Protein AF-A0A349B869-F1 (afdb_monomer_lite)

Radius of gyration: 30.02 Å; chains: 1; bounding box: 67×38×97 Å

Sequence (284 aa):
LVFGRIDLAAAVEGQERFHVGRIGVFAEDQTQLVVDWRAPIAEGFYRATRADPMGLRRRRAFHCRGRRLLAIDDVVLDADAGVPAPDDDALVGEAALLASLEGPRTGRMSDVVATVQAEQDEVIRAPMAGLTIVQGAAGTGKTVVALHRAAYLLYTFRDVLDRQGVLVLGPNGRFLDYVRDVLPSLGEHDVRLATVHQLYPGVRAVPDDDVRVASLKADLRMVRVVRRALRMRQRRLRTVARVPVGRFILKLEPAVVNHVVDTARGLEGTHNQRRRIVEDDLVA

Secondary structure (DSSP, 8-state):
-EEEEEEEEEEETTEEEEEEESS-EE-TT--EEEEETTSGGGHHHHH--SS--TTEEEEEEEEEETTEEEEEEEEE--GGG-PPPPS-TT-TTHHHHHHHHTS---SSPPP-GGG--HHHHHHHHS-SSS-------TTS-HHHHHHHHHHHHHHHTHHHHHHH-EEEEESSHHHHHHHHTHHHHTT---EEEEEGGGSSTT--PPPPS-HHHHHHHHSTHHHHHHHHHHHHHSPPP-S-EEEEETTEEEEE-HHHHHHHHHHHHHSSS-HHHHHHHHHHHHH-

Foldseek 3Di:
DFFKKFAFPDDDVNDRIATEDLDWDADPVRHTHYDHCLDPVNLLLAAAFLVRSVRTQKMKGFQDDPPDTDDIDMDGSDPPPPDDDPPPSPCQLVVNVVVVVPDDDPLADDQSSSNQHNVLVCLLPPDPDDDDDDDDDPPPCSVVSVLSSVLSCCVVVVVPCVVVFAEDEDQDDSVCVRCVPHSVSSVHDRYHYDYPQCPDPPGRDDDDPDPVVVVVCPDPVVVVVVVVVLVVVLDQDDQWDFPDDPPDTQTDDRVQLVVLSVVLVPDDDDPVVSVVSSVVSSVD

pLDDT: mean 84.01, std 11.92, range [46.25, 96.62]

Structure (mmCIF, N/CA/C/O backbone):
data_AF-A0A349B869-F1
#
_entry.id   AF-A0A349B869-F1
#
loop_
_atom_site.group_PDB
_atom_site.id
_atom_site.type_symbol
_atom_site.label_atom_id
_atom_site.label_alt_id
_atom_site.label_comp_id
_atom_site.label_asym_id
_atom_site.label_entity_id
_atom_site.label_seq_id
_atom_site.pdbx_PDB_ins_code
_atom_site.Cartn_x
_atom_site.Cartn_y
_atom_site.Cartn_z
_atom_site.occupancy
_atom_site.B_iso_or_equiv
_atom_site.auth_seq_id
_atom_site.auth_comp_id
_atom_site.auth_asym_id
_atom_site.auth_atom_id
_atom_site.pdbx_PDB_model_num
ATOM 1 N N . LEU A 1 1 ? -17.728 -7.004 11.208 1.00 81.62 1 LEU A N 1
ATOM 2 C CA . LEU A 1 1 ? -18.164 -5.786 10.493 1.00 81.62 1 LEU A CA 1
ATOM 3 C C . LEU A 1 1 ? -17.871 -4.593 11.379 1.00 81.62 1 LEU A C 1
ATOM 5 O O . LEU A 1 1 ? -16.909 -3.898 11.099 1.00 81.62 1 LEU A O 1
ATOM 9 N N . VAL A 1 2 ? -18.611 -4.450 12.476 1.00 90.12 2 VAL A N 1
ATOM 10 C CA . VAL A 1 2 ? -18.338 -3.483 13.543 1.00 90.12 2 VAL A CA 1
ATOM 11 C C . VAL A 1 2 ? -17.399 -4.117 14.566 1.00 90.12 2 VAL A C 1
ATOM 13 O O . VAL A 1 2 ? -17.580 -5.289 14.907 1.00 90.12 2 VAL A O 1
ATOM 16 N N . PHE A 1 3 ? -16.399 -3.370 15.019 1.00 88.88 3 PHE A N 1
ATOM 17 C CA . PHE A 1 3 ? -15.464 -3.801 16.066 1.00 88.88 3 PHE A CA 1
ATOM 18 C C . PHE A 1 3 ? -15.315 -2.766 17.184 1.00 88.88 3 PHE A C 1
ATOM 20 O O . PHE A 1 3 ? -14.654 -3.041 18.179 1.00 88.88 3 PHE A O 1
ATOM 27 N N . GLY A 1 4 ? -15.957 -1.605 17.065 1.00 92.00 4 GLY A N 1
ATOM 28 C CA . GLY A 1 4 ? -15.968 -0.640 18.147 1.00 92.00 4 GLY A CA 1
ATOM 29 C C . GLY A 1 4 ? -17.053 0.414 18.025 1.00 92.00 4 GLY A C 1
ATOM 30 O O . GLY A 1 4 ? -17.849 0.424 17.083 1.00 92.00 4 GLY A O 1
ATOM 31 N N . ARG A 1 5 ? -17.079 1.306 19.009 1.00 94.94 5 ARG A N 1
ATOM 32 C CA . ARG A 1 5 ? -17.908 2.506 19.044 1.00 94.94 5 ARG A CA 1
ATOM 33 C C . ARG A 1 5 ? -17.120 3.645 19.680 1.00 94.94 5 ARG A C 1
ATOM 35 O O . ARG A 1 5 ? -16.373 3.424 20.631 1.00 94.94 5 ARG A O 1
ATOM 42 N N . ILE A 1 6 ? -17.320 4.849 19.173 1.00 94.19 6 ILE A N 1
ATOM 43 C CA . ILE A 1 6 ? -16.825 6.087 19.765 1.00 94.19 6 ILE A CA 1
ATOM 44 C C . ILE A 1 6 ? -18.020 6.942 20.179 1.00 94.19 6 ILE A C 1
ATOM 46 O O . ILE A 1 6 ? -19.005 7.045 19.443 1.00 94.19 6 ILE A O 1
ATOM 50 N N . ASP A 1 7 ? -17.934 7.519 21.370 1.00 93.94 7 ASP A N 1
ATOM 51 C CA . ASP A 1 7 ? -18.905 8.466 21.899 1.00 93.94 7 ASP A CA 1
ATOM 52 C C . ASP A 1 7 ? -18.209 9.831 21.994 1.00 93.94 7 ASP A C 1
ATOM 54 O O . ASP A 1 7 ? -17.185 9.960 22.671 1.00 93.94 7 ASP A O 1
ATOM 58 N N . LEU A 1 8 ? -18.737 10.833 21.295 1.00 92.38 8 LEU A N 1
ATOM 59 C CA . LEU A 1 8 ? -18.161 12.173 21.204 1.00 92.38 8 LEU A CA 1
ATOM 60 C C . LEU A 1 8 ? -18.517 13.029 22.426 1.00 92.38 8 LEU A C 1
ATOM 62 O O . LEU A 1 8 ? -19.564 12.855 23.054 1.00 92.38 8 LEU A O 1
ATOM 66 N N . ALA A 1 9 ? -17.654 13.994 22.744 1.00 88.69 9 ALA A N 1
ATOM 67 C CA . ALA A 1 9 ? -17.925 15.009 23.760 1.00 88.69 9 ALA A CA 1
ATOM 68 C C . ALA A 1 9 ? -18.971 16.038 23.313 1.00 88.69 9 ALA A C 1
ATOM 70 O O . ALA A 1 9 ? -19.760 16.511 24.131 1.00 88.69 9 ALA A O 1
ATOM 71 N N . ALA A 1 10 ? -18.999 16.342 22.016 1.00 87.31 10 ALA A N 1
ATOM 72 C CA . ALA A 1 10 ? -19.982 17.207 21.381 1.00 87.31 10 ALA A CA 1
ATOM 73 C C . ALA A 1 10 ? -20.522 16.533 20.116 1.00 87.31 10 ALA A C 1
ATOM 75 O O . ALA A 1 10 ? -19.777 15.858 19.403 1.00 87.31 10 ALA A O 1
ATOM 76 N N . ALA A 1 11 ? -21.814 16.715 19.844 1.00 85.19 11 ALA A N 1
ATOM 77 C CA . ALA A 1 11 ? -22.455 16.140 18.671 1.00 85.19 11 ALA A CA 1
ATOM 78 C C . ALA A 1 11 ? -21.861 16.706 17.372 1.00 85.19 11 ALA A C 1
ATOM 80 O O . ALA A 1 11 ? -21.708 17.919 17.222 1.00 85.19 11 ALA A O 1
ATOM 81 N N . VAL A 1 12 ? -21.602 15.823 16.410 1.00 80.62 12 VAL A N 1
ATOM 82 C CA . VAL A 1 12 ? -21.264 16.173 15.027 1.00 80.62 12 VAL A CA 1
ATOM 83 C C . VAL A 1 12 ? -22.457 15.771 14.174 1.00 80.62 12 VAL A C 1
ATOM 85 O O . VAL A 1 12 ? -22.921 14.639 14.269 1.00 80.62 12 VAL A O 1
ATOM 88 N N . GLU A 1 13 ? -23.006 16.713 13.405 1.00 80.00 13 GLU A N 1
ATOM 89 C CA . GLU A 1 13 ? -24.202 16.479 12.572 1.00 80.00 13 GLU A CA 1
ATOM 90 C C . GLU A 1 13 ? -25.400 15.912 13.368 1.00 80.00 13 GLU A C 1
ATOM 92 O O . GLU A 1 13 ? -26.191 15.111 12.880 1.00 80.00 13 GLU A O 1
ATOM 97 N N . GLY A 1 14 ? -25.532 16.316 14.639 1.00 81.62 14 GLY A N 1
ATOM 98 C CA . GLY A 1 14 ? -26.591 15.836 15.535 1.00 81.62 14 GLY A CA 1
ATOM 99 C C . GLY A 1 14 ? -26.380 14.416 16.078 1.00 81.62 14 GLY A C 1
ATOM 100 O O . GLY A 1 14 ? -27.229 13.922 16.819 1.00 81.62 14 GLY A O 1
ATOM 101 N N . GLN A 1 15 ? -25.254 13.769 15.764 1.00 83.19 15 GLN A N 1
ATOM 102 C CA . GLN A 1 15 ? -24.880 12.454 16.276 1.00 83.19 15 GLN A CA 1
ATOM 103 C C . GLN A 1 15 ? -23.724 12.549 17.277 1.00 83.19 15 GLN A C 1
ATOM 105 O O . GLN A 1 15 ? -22.687 13.160 17.033 1.00 83.19 15 GLN A O 1
ATOM 110 N N . GLU A 1 16 ? -23.892 11.891 18.422 1.00 89.38 16 GLU A N 1
ATOM 111 C CA . GLU A 1 16 ? -22.860 11.796 19.465 1.00 89.38 16 GLU A CA 1
ATOM 112 C C . GLU A 1 16 ? -22.195 10.418 19.510 1.00 89.38 16 GLU A C 1
ATOM 114 O O . GLU A 1 16 ? -21.279 10.200 20.297 1.00 89.38 16 GLU A O 1
ATOM 119 N N . ARG A 1 17 ? -22.681 9.449 18.726 1.00 93.38 17 ARG A N 1
ATOM 120 C CA . ARG A 1 17 ? -22.241 8.053 18.799 1.00 93.38 17 ARG A CA 1
ATOM 121 C C . ARG A 1 17 ? -22.061 7.481 17.411 1.00 93.38 17 ARG A C 1
ATOM 123 O O . ARG A 1 17 ? -23.015 7.425 16.641 1.00 93.38 17 ARG A O 1
ATOM 130 N N . PHE A 1 18 ? -20.872 6.955 17.155 1.00 94.50 18 PHE A N 1
ATOM 131 C CA . PHE A 1 18 ? -20.533 6.332 15.885 1.00 94.50 18 PHE A CA 1
ATOM 132 C C . PHE A 1 18 ? -20.011 4.923 16.126 1.00 94.50 18 PHE A C 1
ATOM 134 O O . PHE A 1 18 ? -19.098 4.707 16.924 1.00 94.50 18 PHE A O 1
ATOM 141 N N . HIS A 1 19 ? -20.586 3.941 15.436 1.00 95.50 19 HIS A N 1
ATOM 142 C CA . HIS A 1 19 ? -20.010 2.601 15.386 1.00 95.50 19 HIS A CA 1
ATOM 143 C C . HIS A 1 19 ? -18.860 2.596 14.386 1.00 95.50 19 HIS A C 1
ATOM 145 O O . HIS A 1 19 ? -19.019 3.099 13.281 1.00 95.50 19 HIS A O 1
ATOM 151 N N . VAL A 1 20 ? -17.726 2.007 14.750 1.00 94.19 20 VAL A N 1
ATOM 152 C CA . VAL A 1 20 ? -16.545 1.905 13.887 1.00 94.19 20 VAL A CA 1
ATOM 153 C C . VAL A 1 20 ? -16.435 0.479 13.360 1.00 94.19 20 VAL A C 1
ATOM 155 O O . VAL A 1 20 ? -16.560 -0.506 14.104 1.00 94.19 20 VAL A O 1
ATOM 158 N N . GLY A 1 21 ? -16.234 0.358 12.052 1.00 91.25 21 GLY A N 1
ATOM 159 C CA . GLY A 1 21 ? -16.175 -0.921 11.369 1.00 91.25 21 GLY A CA 1
ATOM 160 C C . GLY A 1 21 ? -15.237 -0.935 10.173 1.00 91.25 21 GLY A C 1
ATOM 161 O O . GLY A 1 21 ? -14.620 0.055 9.800 1.00 91.25 21 GLY A O 1
ATOM 162 N N . ARG A 1 22 ? -15.120 -2.119 9.572 1.00 86.81 22 ARG A N 1
ATOM 163 C CA . ARG A 1 22 ? -14.227 -2.372 8.428 1.00 86.81 22 ARG A CA 1
ATOM 164 C C . ARG A 1 22 ? -14.628 -1.622 7.163 1.00 86.81 22 ARG A C 1
ATOM 166 O O . ARG A 1 22 ? -13.770 -1.330 6.346 1.00 86.81 22 ARG A O 1
ATOM 173 N N . ILE A 1 23 ? -15.927 -1.386 7.006 1.00 86.50 23 ILE A N 1
ATOM 174 C CA . ILE A 1 23 ? -16.527 -0.695 5.870 1.00 86.50 23 ILE A CA 1
ATOM 175 C C . ILE A 1 23 ? -17.588 0.271 6.387 1.00 86.50 23 ILE A C 1
ATOM 177 O O . ILE A 1 23 ? -18.234 -0.006 7.405 1.00 86.50 23 ILE A O 1
ATOM 181 N N . GLY A 1 24 ? -17.779 1.368 5.660 1.00 90.69 24 GLY A N 1
ATOM 182 C CA . GLY A 1 24 ? -18.891 2.284 5.878 1.00 90.69 24 GLY A CA 1
ATOM 183 C C . GLY A 1 24 ? -20.235 1.620 5.562 1.00 90.69 24 GLY A C 1
ATOM 184 O O . GLY A 1 24 ? -20.375 0.944 4.544 1.00 90.69 24 GLY A O 1
ATOM 185 N N . VAL A 1 25 ? -21.227 1.807 6.432 1.00 92.56 25 VAL A N 1
ATOM 186 C CA . VAL A 1 25 ? -22.608 1.351 6.219 1.00 92.56 25 VAL A CA 1
ATOM 187 C C . VAL A 1 25 ? -23.557 2.507 6.480 1.00 92.56 25 VAL A C 1
ATOM 189 O O . VAL A 1 25 ? -23.484 3.144 7.534 1.00 92.56 25 VAL A O 1
ATOM 192 N N . PHE A 1 26 ? -24.464 2.721 5.535 1.00 92.12 26 PHE A N 1
ATOM 193 C CA . PHE A 1 26 ? -25.516 3.725 5.589 1.00 92.12 26 PHE A CA 1
ATOM 194 C C . PHE A 1 26 ? -26.881 3.036 5.586 1.00 92.12 26 PHE A C 1
ATOM 196 O O . PHE A 1 26 ? -27.043 1.973 4.981 1.00 92.12 26 PHE A O 1
ATOM 203 N N . ALA A 1 27 ? -27.843 3.627 6.284 1.00 91.56 27 ALA A N 1
ATOM 204 C CA . ALA A 1 27 ? -29.249 3.272 6.163 1.00 91.56 27 ALA A CA 1
ATOM 205 C C . ALA A 1 27 ? -29.837 3.810 4.844 1.00 91.56 27 ALA A C 1
ATOM 207 O O . ALA A 1 27 ? -29.196 4.580 4.127 1.00 91.56 27 ALA A O 1
ATOM 208 N N . GLU A 1 28 ? -31.066 3.402 4.519 1.00 93.12 28 GLU A N 1
ATOM 209 C CA . GLU A 1 28 ? -31.767 3.850 3.303 1.00 93.12 28 GLU A CA 1
ATOM 210 C C . GLU A 1 28 ? -31.991 5.369 3.270 1.00 93.12 28 GLU A C 1
ATOM 212 O O . GLU A 1 28 ? -31.957 5.981 2.206 1.00 93.12 28 GLU A O 1
ATOM 217 N N . ASP A 1 29 ? -32.157 5.986 4.439 1.00 91.56 29 ASP A N 1
ATOM 218 C CA . ASP A 1 29 ? -32.296 7.433 4.626 1.00 91.56 29 ASP A CA 1
ATOM 219 C C . ASP A 1 29 ? -30.947 8.181 4.632 1.00 91.56 29 ASP A C 1
ATOM 221 O O . ASP A 1 29 ? -30.897 9.360 4.967 1.00 91.56 29 ASP A O 1
ATOM 225 N N . GLN A 1 30 ? -29.855 7.501 4.259 1.00 87.06 30 GLN A N 1
ATOM 226 C CA . GLN A 1 30 ? -28.471 7.987 4.294 1.00 87.06 30 GLN A CA 1
ATOM 227 C C . GLN A 1 30 ? -27.918 8.263 5.698 1.00 87.06 30 GLN A C 1
ATOM 229 O O . GLN A 1 30 ? -26.813 8.790 5.829 1.00 87.06 30 GLN A O 1
ATOM 234 N N . THR A 1 31 ? -28.606 7.839 6.761 1.00 87.12 31 THR A N 1
ATOM 235 C CA . THR A 1 31 ? -28.047 7.914 8.112 1.00 87.12 31 THR A CA 1
ATOM 236 C C . THR A 1 31 ? -26.822 7.000 8.219 1.00 87.12 31 THR A C 1
ATOM 238 O O . THR A 1 31 ? -26.892 5.801 7.928 1.00 87.12 31 THR A O 1
ATOM 241 N N . GLN A 1 32 ? -25.682 7.540 8.665 1.00 90.69 32 GLN A N 1
ATOM 242 C CA . GLN A 1 32 ? -24.472 6.753 8.912 1.00 90.69 32 GLN A CA 1
ATOM 243 C C . GLN A 1 32 ? -24.712 5.763 10.064 1.00 90.69 32 GLN A C 1
ATOM 245 O O . GLN A 1 32 ? -24.906 6.161 11.211 1.00 90.69 32 GLN A O 1
ATOM 250 N N . LEU A 1 33 ? -24.665 4.460 9.773 1.00 92.06 33 LEU A N 1
ATOM 251 C CA . LEU A 1 33 ? -24.814 3.401 10.780 1.00 92.06 33 LEU A CA 1
ATOM 252 C C . LEU A 1 33 ? -23.461 2.930 11.315 1.00 92.06 33 LEU A C 1
ATOM 254 O O . LEU A 1 33 ? -23.302 2.702 12.515 1.00 92.06 33 LEU A O 1
ATOM 258 N N . VAL A 1 34 ? -22.495 2.757 10.411 1.00 94.69 34 VAL A N 1
ATOM 259 C CA . VAL A 1 34 ? -21.132 2.307 10.716 1.00 94.69 34 VAL A CA 1
ATOM 260 C C . VAL A 1 34 ? -20.161 3.172 9.943 1.00 94.69 34 VAL A C 1
ATOM 262 O O . VAL A 1 34 ? -20.241 3.223 8.723 1.00 94.69 34 VAL A O 1
ATOM 265 N N . VAL A 1 35 ? -19.245 3.820 10.643 1.00 93.88 35 VAL A N 1
ATOM 266 C CA . VAL A 1 35 ? -18.137 4.580 10.078 1.00 93.88 35 VAL A CA 1
ATOM 267 C C . VAL A 1 35 ? -17.026 3.621 9.659 1.00 93.88 35 VAL A C 1
ATOM 269 O O . VAL A 1 35 ? -16.655 2.711 10.408 1.00 93.88 35 VAL A O 1
ATOM 272 N N . ASP A 1 36 ? -16.481 3.842 8.465 1.00 92.94 36 ASP A N 1
ATOM 273 C CA . ASP A 1 36 ? -15.286 3.148 7.996 1.00 92.94 36 ASP A CA 1
ATOM 274 C C . ASP A 1 36 ? -14.077 3.530 8.859 1.00 92.94 36 ASP A C 1
ATOM 276 O O . ASP A 1 36 ? -13.836 4.708 9.116 1.00 92.94 36 ASP A O 1
ATOM 280 N N . TRP A 1 37 ? -13.287 2.547 9.282 1.00 92.50 37 TRP A N 1
ATOM 281 C CA . TRP A 1 37 ? -12.096 2.759 10.103 1.00 92.50 37 TRP A CA 1
ATOM 282 C C . TRP A 1 37 ? -11.096 3.763 9.511 1.00 92.50 37 TRP A C 1
ATOM 284 O O . TRP A 1 37 ? -10.316 4.358 10.253 1.00 92.50 37 TRP A O 1
ATOM 294 N N . ARG A 1 38 ? -11.116 3.968 8.191 1.00 92.06 38 ARG A N 1
ATOM 295 C CA . ARG A 1 38 ? -10.237 4.902 7.473 1.00 92.06 38 ARG A CA 1
ATOM 296 C C . ARG A 1 38 ? -10.703 6.349 7.570 1.00 92.06 38 ARG A C 1
ATOM 298 O O . ARG A 1 38 ? -9.901 7.251 7.347 1.00 92.06 38 ARG A O 1
ATOM 305 N N . ALA A 1 39 ? -11.962 6.592 7.933 1.00 92.06 39 ALA A N 1
ATOM 306 C CA . ALA A 1 39 ? -12.499 7.938 8.070 1.00 92.06 39 ALA A CA 1
ATOM 307 C C . ALA A 1 39 ? -11.734 8.747 9.140 1.00 92.06 39 ALA A C 1
ATOM 309 O O . ALA A 1 39 ? -11.291 8.170 10.138 1.00 92.06 39 ALA A O 1
ATOM 310 N N . PRO A 1 40 ? -11.603 10.079 8.985 1.00 90.81 40 PRO A N 1
ATOM 311 C CA . PRO A 1 40 ? -10.946 10.929 9.981 1.00 90.81 40 PRO A CA 1
ATOM 312 C C . PRO A 1 40 ? -11.566 10.813 11.378 1.00 90.81 40 PRO A C 1
ATOM 314 O O . PRO A 1 40 ? -10.855 10.687 12.365 1.00 90.81 40 PRO A O 1
ATOM 317 N N . ILE A 1 41 ? -12.898 10.741 11.467 1.00 91.19 41 ILE A N 1
ATOM 318 C CA . ILE A 1 41 ? -13.606 10.614 12.751 1.00 91.19 41 ILE A CA 1
ATOM 319 C C . ILE A 1 41 ? -13.287 9.298 13.489 1.00 91.19 41 ILE A C 1
ATOM 321 O O . ILE A 1 41 ? -13.437 9.219 14.704 1.00 91.19 41 ILE A O 1
ATOM 325 N N . ALA A 1 42 ? -12.813 8.268 12.779 1.00 92.12 42 ALA A N 1
ATOM 326 C CA . ALA A 1 42 ? -12.407 7.000 13.377 1.00 92.12 42 ALA A CA 1
ATOM 327 C C . ALA A 1 42 ? -10.979 7.028 13.952 1.00 92.12 42 ALA A C 1
ATOM 329 O O . ALA A 1 42 ? -10.595 6.088 14.640 1.00 92.12 42 ALA A O 1
ATOM 330 N N . GLU A 1 43 ? -10.189 8.080 13.716 1.00 91.62 43 GLU A N 1
ATOM 331 C CA . GLU A 1 43 ? -8.806 8.187 14.204 1.00 91.62 43 GLU A CA 1
ATOM 332 C C . GLU A 1 43 ? -8.717 8.126 15.735 1.00 91.62 43 GLU A C 1
ATOM 334 O O . GLU A 1 43 ? -7.905 7.381 16.290 1.00 91.62 43 GLU A O 1
ATOM 339 N N . GLY A 1 44 ? -9.628 8.817 16.428 1.00 89.50 44 GLY A N 1
ATOM 340 C CA . GLY A 1 44 ? -9.709 8.773 17.889 1.00 89.50 44 GLY A CA 1
ATOM 341 C C . GLY A 1 44 ? -9.957 7.360 18.434 1.00 89.50 44 GLY A C 1
ATOM 342 O O . GLY A 1 44 ? -9.576 7.052 19.562 1.00 89.50 44 GLY A O 1
ATOM 343 N N . PHE A 1 45 ? -10.517 6.444 17.632 1.00 90.31 45 PHE A N 1
ATOM 344 C CA . PHE A 1 45 ? -10.643 5.049 18.048 1.00 90.31 45 PHE A CA 1
ATOM 345 C C . PHE A 1 45 ? -9.276 4.398 18.315 1.00 90.31 45 PHE A C 1
ATOM 347 O O . PHE A 1 45 ? -9.176 3.575 19.215 1.00 90.31 45 PHE A O 1
ATOM 354 N N . TYR A 1 46 ? -8.215 4.782 17.609 1.00 88.31 46 TYR A N 1
ATOM 355 C CA . TYR A 1 46 ? -6.885 4.188 17.792 1.00 88.31 46 TYR A CA 1
ATOM 356 C C . TYR A 1 46 ? -5.973 5.034 18.673 1.00 88.31 46 TYR A C 1
ATOM 358 O O . TYR A 1 46 ? -5.212 4.491 19.467 1.00 88.31 46 TYR A O 1
ATOM 366 N N . ARG A 1 47 ? -6.052 6.361 18.536 1.00 89.19 47 ARG A N 1
ATOM 367 C CA . ARG A 1 47 ? -5.047 7.280 19.087 1.00 89.19 47 ARG A CA 1
ATOM 368 C C . ARG A 1 47 ? -5.488 8.034 20.336 1.00 89.19 47 ARG A C 1
ATOM 370 O O . ARG A 1 47 ? -4.626 8.533 21.051 1.00 89.19 47 ARG A O 1
ATOM 377 N N . ALA A 1 48 ? -6.792 8.116 20.610 1.00 87.69 48 ALA A N 1
ATOM 378 C CA . ALA A 1 48 ? -7.265 8.887 21.753 1.00 87.69 48 ALA A CA 1
ATOM 379 C C . ALA A 1 48 ? -6.802 8.266 23.078 1.00 87.69 48 ALA A C 1
ATOM 381 O O . ALA A 1 48 ? -6.894 7.047 23.274 1.00 87.69 48 ALA A O 1
ATOM 382 N N . THR A 1 49 ? -6.359 9.140 23.977 1.00 85.88 49 THR A N 1
ATOM 383 C CA . THR A 1 49 ? -5.921 8.865 25.355 1.00 85.88 49 THR A CA 1
ATOM 384 C C . THR A 1 49 ? -6.647 9.816 26.307 1.00 85.88 49 THR A C 1
ATOM 386 O O . THR A 1 49 ? -7.314 10.744 25.851 1.00 85.88 49 THR A O 1
ATOM 389 N N . ARG A 1 50 ? -6.545 9.649 27.632 1.00 82.94 50 ARG A N 1
ATOM 390 C CA . ARG A 1 50 ? -7.120 10.655 28.549 1.00 82.94 50 ARG A CA 1
ATOM 391 C C . ARG A 1 50 ? -6.431 12.016 28.443 1.00 82.94 50 ARG A C 1
ATOM 393 O O . ARG A 1 50 ? -7.073 13.040 28.647 1.00 82.94 50 ARG A O 1
ATOM 400 N N . ALA A 1 51 ? -5.135 12.027 28.128 1.00 84.62 51 ALA A N 1
ATOM 401 C CA . ALA A 1 51 ? -4.360 13.255 27.959 1.00 84.62 51 ALA A CA 1
ATOM 402 C C . ALA A 1 51 ? -4.706 13.995 26.655 1.00 84.62 51 ALA A C 1
ATOM 404 O O . ALA A 1 51 ? -4.725 15.223 26.632 1.00 84.62 51 ALA A O 1
ATOM 405 N N . ASP A 1 52 ? -5.008 13.247 25.592 1.00 87.38 52 ASP A N 1
ATOM 406 C CA . ASP A 1 52 ? -5.536 13.767 24.330 1.00 87.38 52 ASP A CA 1
ATOM 407 C C . ASP A 1 52 ? -6.760 12.942 23.889 1.00 87.38 52 ASP A C 1
ATOM 409 O O . ASP A 1 52 ? -6.619 11.942 23.174 1.00 87.38 52 ASP A O 1
ATOM 413 N N . PRO A 1 53 ? -7.975 13.329 24.324 1.00 87.06 53 PRO A N 1
ATOM 414 C CA . PRO A 1 53 ? -9.197 12.591 24.011 1.00 87.06 53 PRO A CA 1
ATOM 415 C C . PRO A 1 53 ? -9.625 12.680 22.546 1.00 87.06 53 PRO A C 1
ATOM 417 O O . PRO A 1 53 ? -10.551 11.975 22.148 1.00 87.06 53 PRO A O 1
ATOM 420 N N . MET A 1 54 ? -9.019 13.564 21.741 1.00 90.19 54 MET A N 1
ATOM 421 C CA . MET A 1 54 ? -9.381 13.787 20.333 1.00 90.19 54 MET A CA 1
ATOM 422 C C . MET A 1 54 ? -10.894 14.012 20.116 1.00 90.19 54 MET A C 1
ATOM 424 O O . MET A 1 54 ? -11.481 13.547 19.140 1.00 90.19 54 MET A O 1
ATOM 428 N N . GLY A 1 55 ? -11.549 14.700 21.061 1.00 89.81 55 GLY A N 1
ATOM 429 C CA . GLY A 1 55 ? -12.991 14.979 21.031 1.00 89.81 55 GLY A CA 1
ATOM 430 C C . GLY A 1 55 ? -13.895 13.824 21.486 1.00 89.81 55 GLY A C 1
ATOM 431 O O . GLY A 1 55 ? -15.121 13.944 21.405 1.00 89.81 55 GLY A O 1
ATOM 432 N N . LEU A 1 56 ? -13.330 12.721 21.981 1.00 91.38 56 LEU A N 1
ATOM 433 C CA . LEU A 1 56 ? -14.072 11.575 22.504 1.00 91.38 56 LEU A CA 1
ATOM 434 C C . LEU A 1 56 ? -14.324 11.695 24.013 1.00 91.38 56 LEU A C 1
ATOM 436 O O . LEU A 1 56 ? -13.448 12.076 24.778 1.00 91.38 56 LEU A O 1
ATOM 440 N N . ARG A 1 57 ? -15.513 11.278 24.456 1.00 91.25 57 ARG A N 1
ATOM 441 C CA . ARG A 1 57 ? -15.832 11.007 25.872 1.00 91.25 57 ARG A CA 1
ATOM 442 C C . ARG A 1 57 ? -15.528 9.573 26.261 1.00 91.25 57 ARG A C 1
ATOM 444 O O . ARG A 1 57 ? -15.079 9.292 27.371 1.00 91.25 57 ARG A O 1
ATOM 451 N N . ARG A 1 58 ? -15.835 8.642 25.361 1.00 90.12 58 ARG A N 1
ATOM 452 C CA . ARG A 1 58 ? -15.656 7.212 25.591 1.00 90.12 58 ARG A CA 1
ATOM 453 C C . ARG A 1 58 ? -15.355 6.501 24.287 1.00 90.12 58 ARG A C 1
ATOM 455 O O . ARG A 1 58 ? -15.951 6.791 23.251 1.00 90.12 58 ARG A O 1
ATOM 462 N N . ARG A 1 59 ? -14.501 5.492 24.377 1.00 91.12 59 ARG A N 1
ATOM 463 C CA . ARG A 1 59 ? -14.298 4.488 23.340 1.00 91.12 59 ARG A CA 1
ATOM 464 C C . ARG A 1 59 ? -14.729 3.124 23.856 1.00 91.12 59 ARG A C 1
ATOM 466 O O . ARG A 1 59 ? -14.490 2.796 25.011 1.00 91.12 59 ARG A O 1
ATOM 473 N N . ARG A 1 60 ? -15.340 2.327 22.986 1.00 91.44 60 ARG A N 1
ATOM 474 C CA . ARG A 1 60 ? -15.776 0.961 23.265 1.00 91.44 60 ARG A CA 1
ATOM 475 C C . ARG A 1 60 ? -15.211 0.001 22.230 1.00 91.44 60 ARG A C 1
ATOM 477 O O . ARG A 1 60 ? -15.493 0.172 21.046 1.00 91.44 60 ARG A O 1
ATOM 484 N N . ALA A 1 61 ? -14.487 -1.024 22.656 1.00 89.25 61 ALA A N 1
ATOM 485 C CA . ALA A 1 61 ? -14.032 -2.114 21.798 1.00 89.25 61 ALA A CA 1
ATOM 486 C C . ALA A 1 61 ? -14.983 -3.316 21.899 1.00 89.25 61 ALA A C 1
ATOM 488 O O . ALA A 1 61 ? -15.468 -3.656 22.978 1.00 89.25 61 ALA A O 1
ATOM 489 N N . PHE A 1 62 ? -15.263 -3.961 20.766 1.00 88.94 62 PHE A N 1
ATOM 490 C CA . PHE A 1 62 ? -16.099 -5.156 20.680 1.00 88.94 62 PHE A CA 1
ATOM 491 C C . PHE A 1 62 ? -15.265 -6.373 20.293 1.00 88.94 62 PHE A C 1
ATOM 493 O O . PHE A 1 62 ? -14.723 -6.450 19.188 1.00 88.94 62 PHE A O 1
ATOM 500 N N . HIS A 1 63 ? -15.265 -7.388 21.151 1.00 82.06 63 HIS A N 1
ATOM 501 C CA . HIS A 1 63 ? -14.634 -8.669 20.852 1.00 82.06 63 HIS A CA 1
ATOM 502 C C . HIS A 1 63 ? -15.637 -9.575 20.168 1.00 82.06 63 HIS A C 1
ATOM 504 O O . HIS A 1 63 ? -16.572 -10.061 20.799 1.00 82.06 63 HIS A O 1
ATOM 510 N N . CYS A 1 64 ? -15.464 -9.812 18.873 1.00 79.25 64 CYS A N 1
ATOM 511 C CA . CYS A 1 64 ? -16.409 -10.589 18.077 1.00 79.25 64 CYS A CA 1
ATOM 512 C C . CYS A 1 64 ? -15.761 -11.858 17.515 1.00 79.25 64 CYS A C 1
ATOM 514 O O . CYS A 1 64 ? -14.689 -11.806 16.915 1.00 79.25 64 CYS A O 1
ATOM 516 N N . ARG A 1 65 ? -16.468 -12.992 17.592 1.00 77.25 65 ARG A N 1
ATOM 517 C CA . ARG A 1 65 ? -16.163 -14.203 16.814 1.00 77.25 65 ARG A CA 1
ATOM 518 C C . ARG A 1 65 ? -17.285 -14.442 15.811 1.00 77.25 65 ARG A C 1
ATOM 520 O O . ARG A 1 65 ? -18.401 -14.815 16.172 1.00 77.25 65 ARG A O 1
ATOM 527 N N . GLY A 1 66 ? -16.997 -14.202 14.534 1.00 78.62 66 GLY A N 1
ATOM 528 C CA . GLY A 1 66 ? -18.018 -14.208 13.486 1.00 78.62 66 GLY A CA 1
ATOM 529 C C . GLY A 1 66 ? -19.087 -13.145 13.759 1.00 78.62 66 GLY A C 1
ATOM 530 O O . GLY A 1 66 ? -18.781 -11.955 13.787 1.00 78.62 66 GLY A O 1
ATOM 531 N N . ARG A 1 67 ? -20.337 -13.576 13.966 1.00 84.56 67 ARG A N 1
ATOM 532 C CA . ARG A 1 67 ? -21.474 -12.699 14.313 1.00 84.56 67 ARG A CA 1
ATOM 533 C C . ARG A 1 67 ? -21.766 -12.634 15.817 1.00 84.56 67 ARG A C 1
ATOM 535 O O . ARG A 1 67 ? -22.734 -11.996 16.214 1.00 84.56 67 ARG A O 1
ATOM 542 N N . ARG A 1 68 ? -20.975 -13.314 16.650 1.00 84.31 68 ARG A N 1
ATOM 543 C CA . ARG A 1 68 ? -21.191 -13.382 18.097 1.00 84.31 68 ARG A CA 1
ATOM 544 C C . ARG A 1 68 ? -20.290 -12.384 18.815 1.00 84.31 68 ARG A C 1
ATOM 546 O O . ARG A 1 68 ? -19.071 -12.477 18.690 1.00 84.31 68 ARG A O 1
ATOM 553 N N . LEU A 1 69 ? -20.898 -11.481 19.581 1.00 86.69 69 LEU A N 1
ATOM 554 C CA . LEU A 1 69 ? -20.199 -10.623 20.533 1.00 86.69 69 LEU A CA 1
ATOM 555 C C . LEU A 1 69 ? -19.809 -11.460 21.759 1.00 86.69 69 LEU A C 1
ATOM 557 O O . LEU A 1 69 ? -20.649 -12.151 22.334 1.00 86.69 69 LEU A O 1
ATOM 561 N N . LEU A 1 70 ? -18.526 -11.448 22.098 1.00 85.12 70 LEU A N 1
ATOM 562 C CA . LEU A 1 70 ? -17.929 -12.208 23.192 1.00 85.12 70 LEU A CA 1
ATOM 563 C C . LEU A 1 70 ? -17.670 -11.327 24.414 1.00 85.12 70 LEU A C 1
ATOM 565 O O . LEU A 1 70 ? -17.950 -11.758 25.525 1.00 85.12 70 LEU A O 1
ATOM 569 N N . ALA A 1 71 ? -17.160 -10.113 24.204 1.00 82.62 71 ALA A N 1
ATOM 570 C CA . ALA A 1 71 ? -16.832 -9.173 25.270 1.00 82.62 71 ALA A CA 1
ATOM 571 C C . ALA A 1 71 ? -16.879 -7.721 24.770 1.00 82.62 71 ALA A C 1
ATOM 573 O O . ALA A 1 71 ? -16.894 -7.465 23.560 1.00 82.62 71 ALA A O 1
ATOM 574 N N . ILE A 1 72 ? -16.920 -6.786 25.718 1.00 86.94 72 ILE A N 1
ATOM 575 C CA . ILE A 1 72 ? -16.940 -5.343 25.490 1.00 86.94 72 ILE A CA 1
ATOM 576 C C . ILE A 1 72 ? -15.980 -4.694 26.485 1.00 86.94 72 ILE A C 1
ATOM 578 O O . ILE A 1 72 ? -16.161 -4.897 27.683 1.00 86.94 72 ILE A O 1
ATOM 582 N N . ASP A 1 73 ? -15.065 -3.863 25.990 1.00 82.69 73 ASP A N 1
ATOM 583 C CA . ASP A 1 73 ? -14.184 -3.046 26.830 1.00 82.69 73 ASP A CA 1
ATOM 584 C C . ASP A 1 73 ? -14.488 -1.564 26.616 1.00 82.69 73 ASP A C 1
ATOM 586 O O . ASP A 1 73 ? -14.542 -1.104 25.474 1.00 82.69 73 ASP A O 1
ATOM 590 N N . ASP A 1 74 ? -14.667 -0.818 27.705 1.00 85.19 74 ASP A N 1
ATOM 591 C CA . ASP A 1 74 ? -14.917 0.624 27.681 1.00 85.19 74 ASP A CA 1
ATOM 592 C C . ASP A 1 74 ? -13.707 1.390 28.231 1.00 85.19 74 ASP A C 1
ATOM 594 O O . ASP A 1 74 ? -13.239 1.115 29.332 1.00 85.19 74 ASP A O 1
ATOM 598 N N . VAL A 1 75 ? -13.267 2.415 27.498 1.00 83.06 75 VAL A N 1
ATOM 599 C CA . VAL A 1 75 ? -12.315 3.433 27.961 1.00 83.06 75 VAL A CA 1
ATOM 600 C C . VAL A 1 75 ? -13.042 4.753 28.072 1.00 83.06 75 VAL A C 1
ATOM 602 O O . VAL A 1 75 ? -13.489 5.307 27.066 1.00 83.06 75 VAL A O 1
ATOM 605 N N . VAL A 1 76 ? -13.151 5.267 29.291 1.00 86.44 76 VAL A N 1
ATOM 606 C CA . VAL A 1 76 ? -13.618 6.634 29.527 1.00 86.44 76 VAL A CA 1
ATOM 607 C C . VAL A 1 76 ? -12.424 7.570 29.388 1.00 86.44 76 VAL A C 1
ATOM 609 O O . VAL A 1 76 ? -11.424 7.409 30.088 1.00 86.44 76 VAL A O 1
ATOM 612 N N . LEU A 1 77 ? -12.551 8.510 28.457 1.00 84.62 77 LEU A N 1
ATOM 613 C CA . LEU A 1 77 ? -11.539 9.506 28.100 1.00 84.62 77 LEU A CA 1
ATOM 614 C C . LEU A 1 77 ? -11.862 10.880 28.708 1.00 84.62 77 LEU A C 1
ATOM 616 O O . LEU A 1 77 ? -11.021 11.770 28.711 1.00 84.62 77 LEU A O 1
ATOM 620 N N . ASP A 1 78 ? -13.077 11.037 29.235 1.00 77.88 78 ASP A N 1
ATOM 621 C CA . ASP A 1 78 ? -13.533 12.234 29.933 1.00 77.88 78 ASP A CA 1
ATOM 622 C C . ASP A 1 78 ? -12.854 12.365 31.310 1.00 77.88 78 ASP A C 1
ATOM 624 O O . ASP A 1 78 ? -13.033 11.515 32.190 1.00 77.88 78 ASP A O 1
ATOM 628 N N . ALA A 1 79 ? -12.067 13.431 31.485 1.00 64.88 79 ALA A N 1
ATOM 629 C CA . ALA A 1 79 ? -11.338 13.725 32.717 1.00 64.88 79 ALA A CA 1
ATOM 630 C C . ALA A 1 79 ? -12.268 14.107 33.885 1.00 64.88 79 ALA A C 1
ATOM 632 O O . ALA A 1 79 ? -11.928 13.856 35.043 1.00 64.88 79 ALA A O 1
ATOM 633 N N . ASP A 1 80 ? -13.461 14.636 33.591 1.00 65.38 80 ASP A N 1
ATOM 634 C CA . ASP A 1 80 ? -14.426 15.104 34.594 1.00 65.38 80 ASP A CA 1
ATOM 635 C C . ASP A 1 80 ? -15.375 13.991 35.071 1.00 65.38 80 ASP A C 1
ATOM 637 O O . ASP A 1 80 ? -16.185 14.191 35.977 1.00 65.38 80 ASP A O 1
ATOM 641 N N . ALA A 1 81 ? -15.264 12.780 34.512 1.00 62.59 81 ALA A N 1
ATOM 642 C CA . ALA A 1 81 ? -16.146 11.658 34.835 1.00 62.59 81 ALA A CA 1
ATOM 643 C C . ALA A 1 81 ? -15.961 11.090 36.259 1.00 62.59 81 ALA A C 1
ATOM 645 O O . ALA A 1 81 ? -16.689 10.176 36.647 1.00 62.59 81 ALA A O 1
ATOM 646 N N . GLY A 1 82 ? -14.986 11.582 37.036 1.00 54.34 82 GLY A N 1
ATOM 647 C CA . GLY A 1 82 ? -14.745 11.154 38.422 1.00 54.34 82 GLY A CA 1
ATOM 648 C C . GLY A 1 82 ? -14.331 9.683 38.572 1.00 54.34 82 GLY A C 1
ATOM 649 O O . GLY A 1 82 ? -14.306 9.161 39.686 1.00 54.34 82 GLY A O 1
ATOM 650 N N . VAL A 1 83 ? -14.013 9.003 37.465 1.00 59.22 83 VAL A N 1
ATOM 651 C CA . VAL A 1 83 ? -13.547 7.614 37.456 1.00 59.22 83 VAL A CA 1
ATOM 652 C C . VAL A 1 83 ? -12.023 7.625 37.618 1.00 59.22 83 VAL A C 1
ATOM 654 O O . VAL A 1 83 ? -11.340 8.153 36.728 1.00 59.22 83 VAL A O 1
ATOM 657 N N . PRO A 1 84 ? -11.466 7.054 38.708 1.00 51.56 84 PRO A N 1
ATOM 658 C CA . PRO A 1 84 ? -10.019 6.973 38.878 1.00 51.56 84 PRO A CA 1
ATOM 659 C C . PRO A 1 84 ? -9.393 6.339 37.636 1.00 51.56 84 PRO A C 1
ATOM 661 O O . PRO A 1 84 ? -9.969 5.425 37.042 1.00 51.56 84 PRO A O 1
ATOM 664 N N . ALA A 1 85 ? -8.262 6.889 37.194 1.00 50.72 85 ALA A N 1
ATOM 665 C CA . ALA A 1 85 ? -7.497 6.299 36.108 1.00 50.72 85 ALA A CA 1
ATOM 666 C C . ALA A 1 85 ? -7.129 4.871 36.522 1.00 50.72 85 ALA A C 1
ATOM 668 O O . ALA A 1 85 ? -6.456 4.717 37.542 1.00 50.72 85 ALA A O 1
ATOM 669 N N . PRO A 1 86 ? -7.578 3.820 35.812 1.00 50.94 86 PRO A N 1
ATOM 670 C CA . PRO A 1 86 ? -6.772 2.616 35.833 1.00 50.94 86 PRO A CA 1
ATOM 671 C C . PRO A 1 86 ? -5.387 3.034 35.319 1.00 50.94 86 PRO A C 1
ATOM 673 O O . PRO A 1 86 ? -5.305 3.820 34.376 1.00 50.94 86 PRO A O 1
ATOM 676 N N . ASP A 1 87 ? -4.315 2.543 35.941 1.00 48.59 87 ASP A N 1
ATOM 677 C CA . ASP A 1 87 ? -2.932 2.835 35.520 1.00 48.59 87 ASP A CA 1
ATOM 678 C C . ASP A 1 87 ? -2.660 2.440 34.048 1.00 48.59 87 ASP A C 1
ATOM 680 O O . ASP A 1 87 ? -1.644 2.816 33.468 1.00 48.59 87 ASP A O 1
ATOM 684 N N . ASP A 1 88 ? -3.607 1.740 33.420 1.00 48.16 88 ASP A N 1
ATOM 685 C CA . ASP A 1 88 ? -3.581 1.270 32.049 1.00 48.16 88 ASP A CA 1
ATOM 686 C C . ASP A 1 88 ? -4.543 2.030 31.119 1.00 48.16 88 ASP A C 1
ATOM 688 O O . ASP A 1 88 ? -5.559 1.500 30.662 1.00 48.16 88 ASP A O 1
ATOM 692 N N . ASP A 1 89 ? -4.151 3.232 30.693 1.00 48.38 89 ASP A N 1
ATOM 693 C CA . ASP A 1 89 ? -4.590 3.764 29.386 1.00 48.38 89 ASP A CA 1
ATOM 694 C C . ASP A 1 89 ? -4.100 2.855 28.219 1.00 48.38 89 ASP A C 1
ATOM 696 O O . ASP A 1 89 ? -4.544 2.993 27.078 1.00 48.38 89 ASP A O 1
ATOM 700 N N . ALA A 1 90 ? -3.222 1.882 28.514 1.00 46.25 90 ALA A N 1
ATOM 701 C CA . ALA A 1 90 ? -2.608 0.933 27.587 1.00 46.25 90 ALA A CA 1
ATOM 702 C C . ALA A 1 90 ? -3.415 -0.359 27.311 1.00 46.25 90 ALA A C 1
ATOM 704 O O . ALA A 1 90 ? -3.097 -1.063 26.354 1.00 46.25 90 ALA A O 1
ATOM 705 N N . LEU A 1 91 ? -4.454 -0.702 28.092 1.00 51.16 91 LEU A N 1
ATOM 706 C CA . LEU A 1 91 ? -5.024 -2.065 28.035 1.00 51.16 91 LEU A CA 1
ATOM 707 C C . LEU A 1 91 ? -6.034 -2.338 26.906 1.00 51.16 91 LEU A C 1
ATOM 709 O O . LEU A 1 91 ? -6.450 -3.484 26.705 1.00 51.16 91 LEU A O 1
ATOM 713 N N . VAL A 1 92 ? -6.485 -1.324 26.163 1.00 52.16 92 VAL A N 1
ATOM 714 C CA . VAL A 1 92 ? -7.584 -1.518 25.201 1.00 52.16 92 VAL A CA 1
ATOM 715 C C . VAL A 1 92 ? -7.068 -1.827 23.810 1.00 52.16 92 VAL A C 1
ATOM 717 O O . VAL A 1 92 ? -6.530 -0.982 23.107 1.00 52.16 92 VAL A O 1
ATOM 720 N N . GLY A 1 93 ? -7.279 -3.084 23.426 1.00 53.06 93 GLY A N 1
ATOM 721 C CA . GLY A 1 93 ? -6.687 -3.706 22.249 1.00 53.06 93 GLY A CA 1
ATOM 722 C C . GLY A 1 93 ? -5.834 -4.914 22.624 1.00 53.06 93 GLY A C 1
ATOM 723 O O . GLY A 1 93 ? -5.719 -5.818 21.805 1.00 53.06 93 GLY A O 1
ATOM 724 N N . GLU A 1 94 ? -5.335 -5.000 23.863 1.00 60.69 94 GLU A N 1
ATOM 725 C CA . GLU A 1 94 ? -4.525 -6.129 24.335 1.00 60.69 94 GLU A CA 1
ATOM 726 C C . GLU A 1 94 ? -5.354 -7.413 24.432 1.00 60.69 94 GLU A C 1
ATOM 728 O O . GLU A 1 94 ? -4.939 -8.445 23.922 1.00 60.69 94 GLU A O 1
ATOM 733 N N . ALA A 1 95 ? -6.587 -7.354 24.945 1.00 54.88 95 ALA A N 1
ATOM 734 C CA . ALA A 1 95 ? -7.492 -8.508 24.944 1.00 54.88 95 ALA A CA 1
ATOM 735 C C . ALA A 1 95 ? -7.870 -8.968 23.521 1.00 54.88 95 ALA A C 1
ATOM 737 O O . ALA A 1 95 ? -7.955 -10.167 23.252 1.00 54.88 95 ALA A O 1
ATOM 738 N N . ALA A 1 96 ? -8.047 -8.030 22.583 1.00 58.56 96 ALA A N 1
ATOM 739 C CA . ALA A 1 96 ? -8.349 -8.346 21.185 1.00 58.56 96 ALA A CA 1
ATOM 740 C C . ALA A 1 96 ? -7.112 -8.913 20.468 1.00 58.56 96 ALA A C 1
ATOM 742 O O . ALA A 1 96 ? -7.219 -9.846 19.670 1.00 58.56 96 ALA A O 1
ATOM 743 N N . LEU A 1 97 ? -5.930 -8.383 20.791 1.00 60.34 97 LEU A N 1
ATOM 744 C CA . LEU A 1 97 ? -4.633 -8.863 20.337 1.00 60.34 97 LEU A CA 1
ATOM 745 C C . LEU A 1 97 ? -4.364 -10.273 20.874 1.00 60.34 97 LEU A C 1
ATOM 747 O O . LEU A 1 97 ? -4.079 -11.161 20.077 1.00 60.34 97 LEU A O 1
ATOM 751 N N . LEU A 1 98 ? -4.537 -10.517 22.173 1.00 58.12 98 LEU A N 1
ATOM 752 C CA . LEU A 1 98 ? -4.420 -11.831 22.814 1.00 58.12 98 LEU A CA 1
ATOM 753 C C . LEU A 1 98 ? -5.404 -12.832 22.200 1.00 58.12 98 LEU A C 1
ATOM 755 O O . LEU A 1 98 ? -4.995 -13.907 21.765 1.00 58.12 98 LEU A O 1
ATOM 759 N N . ALA A 1 99 ? -6.671 -12.446 22.026 1.00 58.53 99 ALA A N 1
ATOM 760 C CA . ALA A 1 99 ? -7.663 -13.280 21.348 1.00 58.53 99 ALA A CA 1
ATOM 761 C C . ALA A 1 99 ? -7.291 -13.576 19.882 1.00 58.53 99 ALA A C 1
ATOM 763 O O . ALA A 1 99 ? -7.600 -14.654 19.369 1.00 58.53 99 ALA A O 1
ATOM 764 N N . SER A 1 100 ? -6.622 -12.643 19.193 1.00 61.38 100 SER A N 1
ATOM 765 C CA . SER A 1 100 ? -6.097 -12.869 17.840 1.00 61.38 100 SER A CA 1
ATOM 766 C C . SER A 1 100 ? -4.875 -13.798 17.828 1.00 61.38 100 SER A C 1
ATOM 768 O O . SER A 1 100 ? -4.732 -14.600 16.905 1.00 61.38 100 SER A O 1
ATOM 770 N N . LEU A 1 101 ? -4.029 -13.744 18.865 1.00 58.22 101 LEU A N 1
ATOM 771 C CA . LEU A 1 101 ? -2.853 -14.603 19.034 1.00 58.22 101 LEU A CA 1
ATOM 772 C C . LEU A 1 101 ? -3.239 -16.058 19.334 1.00 58.22 101 LEU A C 1
ATOM 774 O O . LEU A 1 101 ? -2.564 -16.972 18.858 1.00 58.22 101 LEU A O 1
ATOM 778 N N . GLU A 1 102 ? -4.330 -16.271 20.072 1.00 53.94 102 GLU A N 1
ATOM 779 C CA . GLU A 1 102 ? -4.899 -17.590 20.387 1.00 53.94 102 GLU A CA 1
ATOM 780 C C . GLU A 1 102 ? -5.728 -18.195 19.236 1.00 53.94 102 GLU A C 1
ATOM 782 O O . GLU A 1 102 ? -6.138 -19.357 19.286 1.00 53.94 102 GLU A O 1
ATOM 787 N N . GLY A 1 103 ? -5.990 -17.419 18.179 1.00 56.59 103 GLY A N 1
ATOM 788 C CA . GLY A 1 103 ? -6.786 -17.844 17.032 1.00 56.59 103 GLY A CA 1
ATOM 789 C C . GLY A 1 103 ? -6.074 -18.856 16.113 1.00 56.59 103 GLY A C 1
ATOM 790 O O . GLY A 1 103 ? -4.846 -18.850 15.986 1.00 56.59 103 GLY A O 1
ATOM 791 N N . PRO A 1 104 ? -6.824 -19.723 15.403 1.00 47.88 104 PRO A N 1
ATOM 792 C CA . PRO A 1 104 ? -6.242 -20.651 14.438 1.00 47.88 104 PRO A CA 1
ATOM 793 C C . PRO A 1 104 ? -5.559 -19.898 13.287 1.00 47.88 104 PRO A C 1
ATOM 795 O O . PRO A 1 104 ? -6.177 -19.088 12.596 1.00 47.88 104 PRO A O 1
ATOM 798 N N . ARG A 1 105 ? -4.279 -20.203 13.040 1.00 59.75 105 ARG A N 1
ATOM 799 C CA . ARG A 1 105 ? -3.504 -19.633 11.927 1.00 59.75 105 ARG A CA 1
ATOM 800 C C . ARG A 1 105 ? -3.912 -20.299 10.615 1.00 59.75 105 ARG A C 1
ATOM 802 O O . ARG A 1 105 ? -3.489 -21.411 10.319 1.00 59.75 105 ARG A O 1
ATOM 809 N N . THR A 1 106 ? -4.714 -19.619 9.804 1.00 56.50 106 THR A N 1
ATOM 810 C CA . THR A 1 106 ? -5.323 -20.187 8.586 1.00 56.50 106 THR A CA 1
ATOM 811 C C . THR A 1 106 ? -4.435 -20.138 7.336 1.00 56.50 106 THR A C 1
ATOM 813 O O . THR A 1 106 ? -4.933 -20.268 6.220 1.00 56.50 106 THR A O 1
ATOM 816 N N . GLY A 1 107 ? -3.121 -19.923 7.474 1.00 52.09 107 GLY A N 1
ATOM 817 C CA . GLY A 1 107 ? -2.198 -19.780 6.334 1.00 52.09 107 GLY A CA 1
ATOM 818 C C . GLY A 1 107 ? -2.476 -18.567 5.427 1.00 52.09 107 GLY A C 1
ATOM 819 O O . GLY A 1 107 ? -1.786 -18.385 4.429 1.00 52.09 107 GLY A O 1
ATOM 820 N N . ARG A 1 108 ? -3.463 -17.736 5.780 1.00 56.53 108 ARG A N 1
ATOM 821 C CA . ARG A 1 108 ? -3.842 -16.472 5.139 1.00 56.53 108 ARG A CA 1
ATOM 822 C C . ARG A 1 108 ? -3.758 -15.362 6.176 1.00 56.53 108 ARG A C 1
ATOM 824 O O . ARG A 1 108 ? -3.946 -15.621 7.366 1.00 56.53 108 ARG A O 1
ATOM 831 N N . MET A 1 109 ? -3.473 -14.145 5.731 1.00 59.97 109 MET A N 1
ATOM 832 C CA . MET A 1 109 ? -3.400 -13.001 6.629 1.00 59.97 109 MET A CA 1
ATOM 833 C C . MET A 1 109 ? -4.812 -12.597 7.059 1.00 59.97 109 MET A C 1
ATOM 835 O O . MET A 1 109 ? -5.674 -12.358 6.216 1.00 59.97 109 MET A O 1
ATOM 839 N N . SER A 1 110 ? -5.059 -12.548 8.366 1.00 62.53 110 SER A N 1
ATOM 840 C CA . SER A 1 110 ? -6.304 -12.016 8.912 1.00 62.53 110 SER A CA 1
ATOM 841 C C . SER A 1 110 ? -6.261 -10.493 8.927 1.00 62.53 110 SER A C 1
ATOM 843 O O . SER A 1 110 ? -5.221 -9.899 9.208 1.00 62.53 110 SER A O 1
ATOM 845 N N . ASP A 1 111 ? -7.402 -9.870 8.659 1.00 65.00 111 ASP A N 1
ATOM 846 C CA . ASP A 1 111 ? -7.602 -8.449 8.909 1.00 65.00 111 ASP A CA 1
ATOM 847 C C . ASP A 1 111 ? -7.483 -8.163 10.421 1.00 65.00 111 ASP A C 1
ATOM 849 O O . ASP A 1 111 ? -8.182 -8.780 11.234 1.00 65.00 111 ASP A O 1
ATOM 853 N N . VAL A 1 112 ? -6.583 -7.241 10.772 1.00 76.69 112 VAL A N 1
ATOM 854 C CA . VAL A 1 112 ? -6.247 -6.848 12.147 1.00 76.69 112 VAL A CA 1
ATOM 855 C C . VAL A 1 112 ? -6.720 -5.436 12.486 1.00 76.69 112 VAL A C 1
ATOM 857 O O . VAL A 1 112 ? -6.304 -4.919 13.514 1.00 76.69 112 VAL A O 1
ATOM 860 N N . VAL A 1 113 ? -7.576 -4.800 11.669 1.00 78.62 113 VAL A N 1
ATOM 861 C CA . VAL A 1 113 ? -8.045 -3.413 11.886 1.00 78.62 113 VAL A CA 1
ATOM 862 C C . VAL A 1 113 ? -8.477 -3.185 13.343 1.00 78.62 113 VAL A C 1
ATOM 864 O O . VAL A 1 113 ? -8.105 -2.191 13.947 1.00 78.62 113 VAL A O 1
ATOM 867 N N . ALA A 1 114 ? -9.183 -4.143 13.952 1.00 78.56 114 ALA A N 1
ATOM 868 C CA . ALA A 1 114 ? -9.657 -4.039 15.335 1.00 78.56 114 ALA A CA 1
ATOM 869 C C . ALA A 1 114 ? -8.549 -4.045 16.414 1.00 78.56 114 ALA A C 1
ATOM 871 O O . ALA A 1 114 ? -8.824 -3.697 17.558 1.00 78.56 114 ALA A O 1
ATOM 872 N N . THR A 1 115 ? -7.331 -4.475 16.080 1.00 80.25 115 THR A N 1
ATOM 873 C CA . THR A 1 115 ? -6.186 -4.608 16.998 1.00 80.25 115 THR A CA 1
ATOM 874 C C . THR A 1 115 ? -5.019 -3.699 16.612 1.00 80.25 115 THR A C 1
ATOM 876 O O . THR A 1 115 ? -3.909 -3.892 17.114 1.00 80.25 115 THR A O 1
ATOM 879 N N . VAL A 1 116 ? -5.227 -2.758 15.687 1.00 83.44 116 VAL A N 1
ATOM 880 C CA . VAL A 1 116 ? -4.212 -1.769 15.305 1.00 83.44 116 VAL A CA 1
ATOM 881 C C . VAL A 1 116 ? -3.865 -0.923 16.527 1.00 83.44 116 VAL A C 1
ATOM 883 O O . VAL A 1 116 ? -4.749 -0.405 17.204 1.00 83.44 116 VAL A O 1
ATOM 886 N N . GLN A 1 117 ? -2.570 -0.819 16.811 1.00 85.25 117 GLN A N 1
ATOM 887 C CA . GLN A 1 117 ? -2.045 -0.015 17.917 1.00 85.25 117 GLN A CA 1
ATOM 888 C C . GLN A 1 117 ? -1.840 1.445 17.490 1.00 85.25 117 GLN A C 1
ATOM 890 O O . GLN A 1 117 ? -1.743 1.729 16.294 1.00 85.25 117 GLN A O 1
ATOM 895 N N . ALA A 1 118 ? -1.721 2.366 18.448 1.00 86.69 118 ALA A N 1
ATOM 896 C CA . ALA A 1 118 ? -1.570 3.797 18.171 1.00 86.69 118 ALA A CA 1
ATOM 897 C C . ALA A 1 118 ? -0.348 4.110 17.283 1.00 86.69 118 ALA A C 1
ATOM 899 O O . ALA A 1 118 ? -0.468 4.837 16.298 1.00 86.69 118 ALA A O 1
ATOM 900 N N . GLU A 1 119 ? 0.806 3.492 17.551 1.00 87.88 119 GLU A N 1
ATOM 901 C CA . GLU A 1 119 ? 2.031 3.679 16.757 1.00 87.88 119 GLU A CA 1
ATOM 902 C C . GLU A 1 119 ? 1.888 3.099 15.343 1.00 87.88 119 GLU A C 1
ATOM 904 O O . GLU A 1 119 ? 2.496 3.575 14.384 1.00 87.88 119 GLU A O 1
ATOM 909 N N . GLN A 1 120 ? 1.080 2.047 15.191 1.00 90.12 120 GLN A N 1
ATOM 910 C CA . GLN A 1 120 ? 0.779 1.473 13.882 1.00 90.12 120 GLN A CA 1
ATOM 911 C C . GLN A 1 120 ? -0.171 2.375 13.091 1.00 90.12 120 GLN A C 1
ATOM 913 O O . GLN A 1 120 ? 0.042 2.551 11.890 1.00 90.12 120 GLN A O 1
ATOM 918 N N . ASP A 1 121 ? -1.183 2.955 13.743 1.00 91.06 121 ASP A N 1
ATOM 919 C CA . ASP A 1 121 ? -2.107 3.911 13.125 1.00 91.06 121 ASP A CA 1
ATOM 920 C C . ASP A 1 121 ? -1.375 5.179 12.664 1.00 91.06 121 ASP A C 1
ATOM 922 O O . ASP A 1 121 ? -1.614 5.638 11.550 1.00 91.06 121 ASP A O 1
ATOM 926 N N . GLU A 1 122 ? -0.391 5.670 13.424 1.00 91.50 122 GLU A N 1
ATOM 927 C CA . GLU A 1 122 ? 0.461 6.788 12.997 1.00 91.50 122 GLU A CA 1
ATOM 928 C C . GLU A 1 122 ? 1.175 6.482 11.669 1.00 91.50 122 GLU A C 1
ATOM 930 O O . GLU A 1 122 ? 1.139 7.279 10.728 1.00 91.50 122 GLU A O 1
ATOM 935 N N . VAL A 1 123 ? 1.760 5.287 11.536 1.00 93.06 123 VAL A N 1
ATOM 936 C CA . VAL A 1 123 ? 2.392 4.844 10.282 1.00 93.06 123 VAL A CA 1
ATOM 937 C C . VAL A 1 123 ? 1.360 4.682 9.163 1.00 93.06 123 VAL A C 1
ATOM 939 O O . VAL A 1 123 ? 1.631 5.034 8.011 1.00 93.06 123 VAL A O 1
ATOM 942 N N . ILE A 1 124 ? 0.174 4.155 9.470 1.00 92.75 124 ILE A N 1
ATOM 943 C CA . ILE A 1 124 ? -0.913 3.981 8.498 1.00 92.75 124 ILE A CA 1
ATOM 944 C C . ILE A 1 124 ? -1.374 5.338 7.961 1.00 92.75 124 ILE A C 1
ATOM 946 O O . ILE A 1 124 ? -1.480 5.493 6.743 1.00 92.75 124 ILE A O 1
ATOM 950 N N . ARG A 1 125 ? -1.561 6.329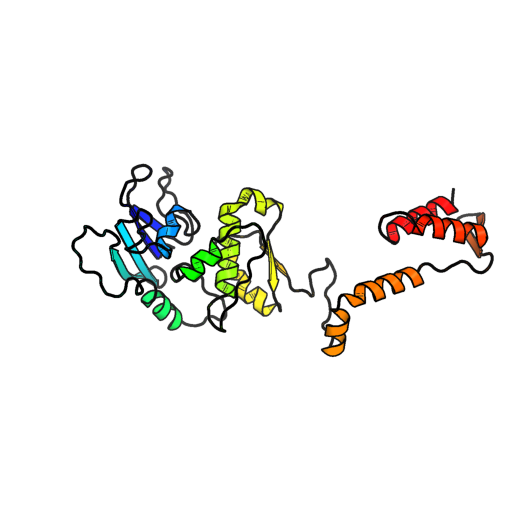 8.837 1.00 93.62 125 ARG A N 1
ATOM 951 C CA . ARG A 1 125 ? -2.087 7.662 8.510 1.00 93.62 125 ARG A CA 1
ATOM 952 C C . ARG A 1 125 ? -1.029 8.694 8.134 1.00 93.62 125 ARG A C 1
ATOM 954 O O . ARG A 1 125 ? -1.393 9.799 7.737 1.00 93.62 125 ARG A O 1
ATOM 961 N N . ALA A 1 126 ? 0.260 8.348 8.194 1.00 93.81 126 ALA A N 1
ATOM 962 C CA . ALA A 1 126 ? 1.343 9.258 7.824 1.00 93.81 126 ALA A CA 1
ATOM 963 C C . ALA A 1 126 ? 1.137 9.865 6.415 1.00 93.81 126 ALA A C 1
ATOM 965 O O . ALA A 1 126 ? 0.566 9.200 5.540 1.00 93.81 126 ALA A O 1
ATOM 966 N N . PRO A 1 127 ? 1.627 11.090 6.145 1.00 92.31 127 PRO A N 1
ATOM 967 C CA . PRO A 1 127 ? 1.387 11.789 4.881 1.00 92.31 127 PRO A CA 1
ATOM 968 C C . PRO A 1 127 ? 1.703 10.946 3.638 1.00 92.31 127 PRO A C 1
ATOM 970 O O . PRO A 1 127 ? 2.656 10.167 3.637 1.00 92.31 127 PRO A O 1
ATOM 973 N N . MET A 1 128 ? 0.913 11.099 2.569 1.00 90.12 128 MET A N 1
ATOM 974 C CA . MET A 1 128 ? 1.116 10.360 1.312 1.00 90.12 128 MET A CA 1
ATOM 975 C C . MET A 1 128 ? 2.441 10.728 0.630 1.00 90.12 128 MET A C 1
ATOM 977 O O . MET A 1 128 ? 3.096 9.875 0.036 1.00 90.12 128 MET A O 1
ATOM 981 N N . ALA A 1 129 ? 2.822 12.007 0.681 1.00 90.12 129 ALA A N 1
ATOM 982 C CA . ALA A 1 129 ? 3.992 12.510 -0.021 1.00 90.12 129 ALA A CA 1
ATOM 983 C C . ALA A 1 129 ? 5.299 12.060 0.651 1.00 90.12 129 ALA A C 1
ATOM 985 O O . ALA A 1 129 ? 5.490 12.247 1.851 1.00 90.12 129 ALA A O 1
ATOM 986 N N . GLY A 1 130 ? 6.230 11.546 -0.157 1.00 89.50 130 GLY A N 1
ATOM 987 C CA . GLY A 1 130 ? 7.587 11.208 0.268 1.00 89.50 130 GLY A CA 1
ATOM 988 C C . GLY A 1 130 ? 7.841 9.709 0.425 1.00 89.50 130 GLY A C 1
ATOM 989 O O . GLY A 1 130 ? 7.129 8.868 -0.121 1.00 89.50 130 GLY A O 1
ATOM 990 N N . LEU A 1 131 ? 8.919 9.385 1.140 1.00 93.06 131 LEU A N 1
ATOM 991 C CA . LEU A 1 131 ? 9.350 8.019 1.422 1.00 93.06 131 LEU A CA 1
ATOM 992 C C . LEU A 1 131 ? 9.080 7.696 2.893 1.00 93.06 131 LEU A C 1
ATOM 994 O O . LEU A 1 131 ? 9.643 8.334 3.779 1.00 93.06 131 LEU A O 1
ATOM 998 N N . THR A 1 132 ? 8.278 6.664 3.149 1.00 91.88 132 THR A N 1
ATOM 999 C CA . THR A 1 132 ? 8.059 6.125 4.497 1.00 91.88 132 THR A CA 1
ATOM 1000 C C . THR A 1 132 ? 8.801 4.800 4.641 1.00 91.88 132 THR A C 1
ATOM 1002 O O . THR A 1 132 ? 8.548 3.861 3.886 1.00 91.88 132 THR A O 1
ATOM 1005 N N . ILE A 1 133 ? 9.705 4.706 5.617 1.00 93.00 133 ILE A N 1
ATOM 1006 C CA . ILE A 1 133 ? 10.423 3.469 5.945 1.00 93.00 133 ILE A CA 1
ATOM 1007 C C . ILE A 1 133 ? 9.836 2.904 7.235 1.00 93.00 133 ILE A C 1
ATOM 1009 O O . ILE A 1 133 ? 9.904 3.541 8.280 1.00 93.00 133 ILE A O 1
ATOM 1013 N N . VAL A 1 134 ? 9.282 1.693 7.164 1.00 91.00 134 VAL A N 1
ATOM 1014 C CA . VAL A 1 134 ? 8.728 0.993 8.330 1.00 91.00 134 VAL A CA 1
ATOM 1015 C C . VAL A 1 134 ? 9.709 -0.087 8.773 1.00 91.00 134 VAL A C 1
ATOM 1017 O O . VAL A 1 134 ? 9.815 -1.144 8.145 1.00 91.00 134 VAL A O 1
ATOM 1020 N N . GLN A 1 135 ? 10.435 0.174 9.859 1.00 90.69 135 GLN A N 1
ATOM 1021 C CA . GLN A 1 135 ? 11.436 -0.732 10.423 1.00 90.69 135 GLN A CA 1
ATOM 1022 C C . GLN A 1 135 ? 11.022 -1.198 11.822 1.00 90.69 135 GLN A C 1
ATOM 1024 O O . GLN A 1 135 ? 10.458 -0.449 12.605 1.00 90.69 135 GLN A O 1
ATOM 1029 N N . GLY A 1 136 ? 11.299 -2.462 12.139 1.00 87.62 136 GLY A N 1
ATOM 1030 C CA . GLY A 1 136 ? 10.950 -3.060 13.427 1.00 87.62 136 GLY A CA 1
ATOM 1031 C C . GLY A 1 136 ? 11.314 -4.540 13.482 1.00 87.62 136 GLY A C 1
ATOM 1032 O O . GLY A 1 136 ? 11.585 -5.153 12.443 1.00 87.62 136 GLY A O 1
ATOM 1033 N N . ALA A 1 137 ? 11.296 -5.126 14.677 1.00 88.19 137 ALA A N 1
ATOM 1034 C CA . ALA A 1 137 ? 11.656 -6.527 14.910 1.00 88.19 137 ALA A CA 1
ATOM 1035 C C . ALA A 1 137 ? 10.752 -7.521 14.153 1.00 88.19 137 ALA A C 1
ATOM 1037 O O . ALA A 1 137 ? 9.650 -7.188 13.710 1.00 88.19 137 ALA A O 1
ATOM 1038 N N . ALA A 1 138 ? 11.214 -8.755 13.946 1.00 82.06 138 ALA A N 1
ATOM 1039 C CA . ALA A 1 138 ? 10.375 -9.799 13.356 1.00 82.06 138 ALA A CA 1
ATOM 1040 C C . ALA A 1 138 ? 9.091 -9.993 14.188 1.00 82.06 138 ALA A C 1
ATOM 1042 O O . ALA A 1 138 ? 9.129 -9.924 15.410 1.00 82.06 138 ALA A O 1
ATOM 1043 N N . GLY A 1 139 ? 7.950 -10.199 13.524 1.00 77.75 139 GLY A N 1
ATOM 1044 C CA . GLY A 1 139 ? 6.662 -10.397 14.202 1.00 77.75 139 GLY A CA 1
ATOM 1045 C C . GLY A 1 139 ? 5.880 -9.125 14.559 1.00 77.75 139 GLY A C 1
ATOM 1046 O O . GLY A 1 139 ? 4.703 -9.235 14.868 1.00 77.75 139 GLY A O 1
ATOM 1047 N N . THR A 1 140 ? 6.440 -7.919 14.409 1.00 80.31 140 THR A N 1
ATOM 1048 C CA . THR A 1 140 ? 5.757 -6.651 14.771 1.00 80.31 140 THR A CA 1
ATOM 1049 C C . THR A 1 140 ? 4.657 -6.193 13.797 1.00 80.31 140 THR A C 1
ATOM 1051 O O . THR A 1 140 ? 4.273 -5.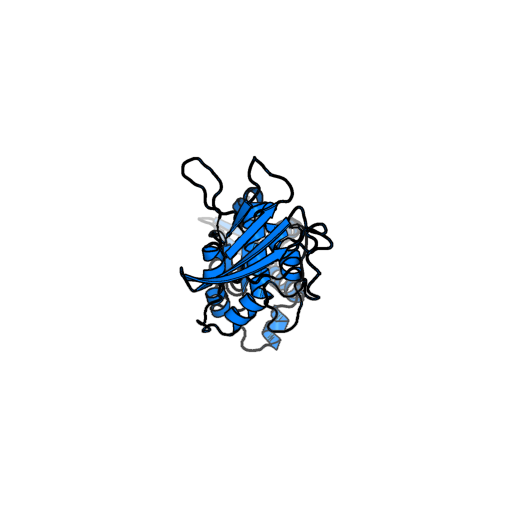028 13.787 1.00 80.31 140 THR A O 1
ATOM 1054 N N . GLY A 1 141 ? 4.183 -7.064 12.902 1.00 81.62 141 GLY A N 1
ATOM 1055 C CA . GLY A 1 141 ? 3.074 -6.741 11.996 1.00 81.62 141 GLY A CA 1
ATOM 1056 C C . GLY A 1 141 ? 3.386 -5.771 10.846 1.00 81.62 141 GLY A C 1
ATOM 1057 O O . GLY A 1 141 ? 2.464 -5.362 10.156 1.00 81.62 141 GLY A O 1
ATOM 1058 N N . LYS A 1 142 ? 4.653 -5.433 10.562 1.00 90.31 142 LYS A N 1
ATOM 1059 C CA . LYS A 1 142 ? 5.039 -4.447 9.517 1.00 90.31 142 LYS A CA 1
ATOM 1060 C C . LYS A 1 142 ? 4.342 -4.616 8.167 1.00 90.31 142 LYS A C 1
ATOM 1062 O O . LYS A 1 142 ? 3.887 -3.642 7.583 1.00 90.31 142 LYS A O 1
ATOM 1067 N N . THR A 1 143 ? 4.274 -5.845 7.654 1.00 86.31 143 THR A N 1
ATOM 1068 C CA . THR A 1 143 ? 3.597 -6.130 6.380 1.00 86.31 143 THR A CA 1
ATOM 1069 C C . THR A 1 143 ? 2.118 -5.779 6.453 1.00 86.31 143 THR A C 1
ATOM 1071 O O . THR A 1 143 ? 1.571 -5.209 5.516 1.00 86.31 143 THR A O 1
ATOM 1074 N N . VAL A 1 144 ? 1.487 -6.090 7.583 1.00 84.56 144 VAL A N 1
ATOM 1075 C CA . VAL A 1 144 ? 0.085 -5.785 7.832 1.00 84.56 144 VAL A CA 1
ATOM 1076 C C . VAL A 1 144 ? -0.113 -4.272 7.881 1.00 84.56 144 VAL A C 1
ATOM 1078 O O . VAL A 1 144 ? -0.939 -3.758 7.136 1.00 84.56 144 VAL A O 1
ATOM 1081 N N . VAL A 1 145 ? 0.713 -3.558 8.651 1.00 89.25 145 VAL A N 1
ATOM 1082 C CA . VAL A 1 145 ? 0.720 -2.087 8.737 1.00 89.25 145 VAL A CA 1
ATOM 1083 C C . VAL A 1 145 ? 0.887 -1.448 7.355 1.00 89.25 145 VAL A C 1
ATOM 1085 O O . VAL A 1 145 ? 0.128 -0.555 6.997 1.00 89.25 145 VAL A O 1
ATOM 1088 N N . ALA A 1 146 ? 1.819 -1.937 6.532 1.00 89.56 146 ALA A N 1
ATOM 1089 C CA . ALA A 1 146 ? 2.040 -1.417 5.182 1.00 89.56 146 ALA A CA 1
ATOM 1090 C C . ALA A 1 146 ? 0.825 -1.611 4.255 1.00 89.56 146 ALA A C 1
ATOM 1092 O O . ALA A 1 146 ? 0.522 -0.742 3.440 1.00 89.56 146 ALA A O 1
ATOM 1093 N N . LEU A 1 147 ? 0.107 -2.728 4.383 1.00 87.62 147 LEU A N 1
ATOM 1094 C CA . LEU A 1 147 ? -1.100 -2.989 3.594 1.00 87.62 147 LEU A CA 1
ATOM 1095 C C . LEU A 1 147 ? -2.290 -2.157 4.077 1.00 87.62 147 LEU A C 1
ATOM 1097 O O . LEU A 1 147 ? -3.037 -1.633 3.257 1.00 87.62 147 LEU A O 1
ATOM 1101 N N . HIS A 1 148 ? -2.424 -1.966 5.388 1.00 87.12 148 HIS A N 1
ATOM 1102 C CA . HIS A 1 148 ? -3.434 -1.069 5.951 1.00 87.12 148 HIS A CA 1
ATOM 1103 C C . HIS A 1 148 ? -3.154 0.384 5.564 1.00 87.12 148 HIS A C 1
ATOM 1105 O O . HIS A 1 148 ? -4.079 1.100 5.199 1.00 87.12 148 HIS A O 1
ATOM 1111 N N . ARG A 1 149 ? -1.879 0.795 5.524 1.00 91.38 149 ARG A N 1
ATOM 1112 C CA . ARG A 1 149 ? -1.459 2.081 4.954 1.00 91.38 149 ARG A CA 1
ATOM 1113 C C . ARG A 1 149 ? -1.912 2.219 3.506 1.00 91.38 149 ARG A C 1
ATOM 1115 O O . ARG A 1 149 ? -2.507 3.230 3.162 1.00 91.38 149 ARG A O 1
ATOM 1122 N N . ALA A 1 150 ? -1.674 1.214 2.664 1.00 89.19 150 ALA A N 1
ATOM 1123 C CA . ALA A 1 150 ? -2.126 1.253 1.274 1.00 89.19 150 ALA A CA 1
ATOM 1124 C C . ALA A 1 150 ? -3.655 1.412 1.171 1.00 89.19 150 ALA A C 1
ATOM 1126 O O . ALA A 1 150 ? -4.124 2.255 0.413 1.00 89.19 150 ALA A O 1
ATOM 1127 N N . ALA A 1 151 ? -4.422 0.670 1.978 1.00 87.81 151 ALA A N 1
ATOM 1128 C CA . ALA A 1 151 ? -5.882 0.776 2.015 1.00 87.81 151 ALA A CA 1
ATOM 1129 C C . ALA A 1 151 ? -6.382 2.137 2.534 1.00 87.81 151 ALA A C 1
ATOM 1131 O O . ALA A 1 151 ? -7.366 2.665 2.019 1.00 87.81 151 ALA A O 1
ATOM 1132 N N . TYR A 1 152 ? -5.707 2.719 3.530 1.00 89.44 152 TYR A N 1
ATOM 1133 C CA . TYR A 1 152 ? -5.984 4.076 4.004 1.00 89.44 152 TYR A CA 1
ATOM 1134 C C . TYR A 1 152 ? -5.700 5.112 2.916 1.00 89.44 152 TYR A C 1
ATOM 1136 O O . TYR A 1 152 ? -6.533 5.976 2.666 1.00 89.44 152 TYR A O 1
ATOM 1144 N N . LEU A 1 153 ? -4.555 5.015 2.233 1.00 90.69 153 LEU A N 1
ATOM 1145 C CA . LEU A 1 153 ? -4.201 5.949 1.167 1.00 90.69 153 LEU A CA 1
ATOM 1146 C C . LEU A 1 153 ? -5.203 5.881 0.008 1.00 90.69 153 LEU A C 1
ATOM 1148 O O . LEU A 1 153 ? -5.635 6.927 -0.463 1.00 90.69 153 LEU A O 1
ATOM 1152 N N . LEU A 1 154 ? -5.614 4.679 -0.405 1.00 87.88 154 LEU A N 1
ATOM 1153 C CA . LEU A 1 154 ? -6.630 4.474 -1.447 1.00 87.88 154 LEU A CA 1
ATOM 1154 C C . LEU A 1 154 ? -8.003 5.034 -1.063 1.00 87.88 154 LEU A C 1
ATOM 1156 O O . LEU A 1 154 ? -8.711 5.565 -1.912 1.00 87.88 154 LEU A O 1
ATOM 1160 N N . TYR A 1 155 ? -8.364 4.972 0.218 1.00 86.75 155 TYR A N 1
ATOM 1161 C CA . TYR A 1 155 ? -9.586 5.592 0.719 1.00 86.75 155 TYR A CA 1
ATOM 1162 C C . TYR A 1 155 ? -9.488 7.121 0.737 1.00 86.75 155 TYR A C 1
ATOM 1164 O O . TYR A 1 155 ? -10.325 7.806 0.155 1.00 86.75 155 TYR A O 1
ATOM 1172 N N . THR A 1 156 ? -8.454 7.656 1.387 1.00 89.12 156 THR A N 1
ATOM 1173 C CA . THR A 1 156 ? -8.311 9.091 1.672 1.00 89.12 156 THR A CA 1
ATOM 1174 C C . THR A 1 156 ? -7.920 9.899 0.436 1.00 89.12 156 THR A C 1
ATOM 1176 O O . THR A 1 156 ? -8.329 11.047 0.295 1.00 89.12 156 THR A O 1
ATOM 1179 N N . PHE A 1 157 ? -7.143 9.311 -0.477 1.00 88.56 157 PHE A N 1
ATOM 1180 C CA . PHE A 1 157 ? -6.623 9.961 -1.685 1.00 88.56 157 PHE A CA 1
ATOM 1181 C C . PHE A 1 157 ? -7.146 9.306 -2.969 1.00 88.56 157 PHE A C 1
ATOM 1183 O O . PHE A 1 157 ? -6.457 9.314 -3.994 1.00 88.56 157 PHE A O 1
ATOM 1190 N N . ARG A 1 158 ? -8.367 8.756 -2.920 1.00 85.50 158 ARG A N 1
ATOM 1191 C CA . ARG A 1 158 ? -9.032 8.063 -4.035 1.00 85.50 158 ARG A CA 1
ATOM 1192 C C . ARG A 1 158 ? -8.939 8.832 -5.355 1.00 85.50 158 ARG A C 1
ATOM 1194 O O . ARG A 1 158 ? -8.471 8.290 -6.348 1.00 85.50 158 ARG A O 1
ATOM 1201 N N . ASP A 1 159 ? -9.258 10.127 -5.345 1.00 84.81 159 ASP A N 1
ATOM 1202 C CA . ASP A 1 159 ? -9.246 10.973 -6.550 1.00 84.81 159 ASP A CA 1
ATOM 1203 C C . ASP A 1 159 ? -7.882 11.019 -7.261 1.00 84.81 159 ASP A C 1
ATOM 1205 O O . ASP A 1 159 ? -7.792 11.235 -8.475 1.00 84.81 159 ASP A O 1
ATOM 1209 N N . VAL A 1 160 ? -6.790 10.862 -6.512 1.00 84.50 160 VAL A N 1
ATOM 1210 C CA . VAL A 1 160 ? -5.425 10.864 -7.050 1.00 84.50 160 VAL A CA 1
ATOM 1211 C C . VAL A 1 160 ? -5.016 9.450 -7.456 1.00 84.50 160 VAL A C 1
ATOM 1213 O O . VAL A 1 160 ? -4.487 9.254 -8.554 1.00 84.50 160 VAL A O 1
ATOM 1216 N N . LEU A 1 161 ? -5.271 8.470 -6.588 1.00 84.12 161 LEU A N 1
ATOM 1217 C CA . LEU A 1 161 ? -4.759 7.111 -6.736 1.00 84.12 161 LEU A CA 1
ATOM 1218 C C . LEU A 1 161 ? -5.561 6.252 -7.716 1.00 84.12 161 LEU A C 1
ATOM 1220 O O . LEU A 1 161 ? -4.937 5.432 -8.381 1.00 84.12 161 LEU A O 1
ATOM 1224 N N . ASP A 1 162 ? -6.853 6.511 -7.933 1.00 79.00 162 ASP A N 1
ATOM 1225 C CA . ASP A 1 162 ? -7.655 5.822 -8.964 1.00 79.00 162 ASP A CA 1
ATOM 1226 C C . ASP A 1 162 ? -7.075 6.016 -10.378 1.00 79.00 162 ASP A C 1
ATOM 1228 O O . ASP A 1 162 ? -7.287 5.212 -11.281 1.00 79.00 162 ASP A O 1
ATOM 1232 N N . ARG A 1 163 ? -6.311 7.095 -10.601 1.00 78.25 163 ARG A N 1
ATOM 1233 C CA . ARG A 1 163 ? -5.639 7.365 -11.885 1.00 78.25 163 ARG A CA 1
ATOM 1234 C C . ARG A 1 163 ? -4.214 6.826 -11.961 1.00 78.25 163 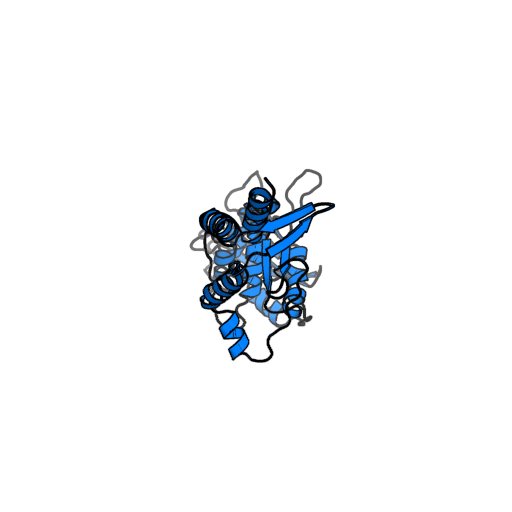ARG A C 1
ATOM 1236 O O . ARG A 1 163 ? -3.707 6.614 -13.061 1.00 78.25 163 ARG A O 1
ATOM 1243 N N . GLN A 1 164 ? -3.541 6.679 -10.823 1.00 80.25 164 GLN A N 1
ATOM 1244 C CA . GLN A 1 164 ? -2.118 6.325 -10.754 1.00 80.25 164 GLN A CA 1
ATOM 1245 C C . GLN A 1 164 ? -1.894 4.841 -10.428 1.00 80.25 164 GLN A C 1
ATOM 1247 O O . GLN A 1 164 ? -0.854 4.288 -10.794 1.00 80.25 164 GLN A O 1
ATOM 1252 N N . GLY A 1 165 ? -2.878 4.196 -9.798 1.00 77.94 165 GLY A N 1
ATOM 1253 C CA . GLY A 1 165 ? -2.821 2.830 -9.299 1.00 77.94 165 GLY A CA 1
ATOM 1254 C C . GLY A 1 165 ? -1.848 2.659 -8.129 1.00 77.94 165 GLY A C 1
ATOM 1255 O O . GLY A 1 165 ? -0.991 3.500 -7.850 1.00 77.94 165 GLY A O 1
ATOM 1256 N N . VAL A 1 166 ? -1.947 1.519 -7.446 1.00 85.12 166 VAL A N 1
ATOM 1257 C CA . VAL A 1 166 ? -1.001 1.123 -6.391 1.00 85.12 166 VAL A CA 1
ATOM 1258 C C . VAL A 1 166 ? -0.287 -0.162 -6.799 1.00 85.12 166 VAL A C 1
ATOM 1260 O O . VAL A 1 166 ? -0.920 -1.142 -7.189 1.00 85.12 166 VAL A O 1
ATOM 1263 N N . LEU A 1 167 ? 1.046 -0.175 -6.699 1.00 89.56 167 LEU A N 1
ATOM 1264 C CA . LEU A 1 167 ? 1.881 -1.350 -6.962 1.00 89.56 167 LEU A CA 1
ATOM 1265 C C . LEU A 1 167 ? 2.475 -1.882 -5.657 1.00 89.56 167 LEU A C 1
ATOM 1267 O O . LEU A 1 167 ? 3.305 -1.225 -5.030 1.00 89.56 167 LEU A O 1
ATOM 1271 N N . VAL A 1 168 ? 2.120 -3.112 -5.295 1.00 88.88 168 VAL A N 1
ATOM 1272 C CA . VAL A 1 168 ? 2.749 -3.837 -4.186 1.00 88.88 168 VAL A CA 1
ATOM 1273 C C . VAL A 1 168 ? 3.745 -4.838 -4.758 1.00 88.88 168 VAL A C 1
ATOM 1275 O O . VAL A 1 168 ? 3.379 -5.769 -5.483 1.00 88.88 168 VAL A O 1
ATOM 1278 N N . LEU A 1 169 ? 5.017 -4.649 -4.408 1.00 91.69 169 LEU A N 1
ATOM 1279 C CA . LEU A 1 169 ? 6.099 -5.549 -4.787 1.00 91.69 169 LEU A CA 1
ATOM 1280 C C . LEU A 1 169 ? 6.385 -6.551 -3.672 1.00 91.69 169 LEU A C 1
ATOM 1282 O O . LEU A 1 169 ? 6.798 -6.184 -2.574 1.00 91.69 169 LEU A O 1
ATOM 1286 N N . GLY A 1 170 ? 6.171 -7.830 -3.974 1.00 90.50 170 GLY A N 1
ATOM 1287 C CA . GLY A 1 170 ? 6.448 -8.943 -3.072 1.00 90.50 170 GLY A CA 1
ATOM 1288 C C . GLY A 1 170 ? 7.728 -9.701 -3.441 1.00 90.50 170 GLY A C 1
ATOM 1289 O O . GLY A 1 170 ? 8.119 -9.728 -4.612 1.00 90.50 170 GLY A O 1
ATOM 1290 N N . PRO A 1 171 ? 8.363 -10.385 -2.472 1.00 87.75 171 PRO A N 1
ATOM 1291 C CA . PRO A 1 171 ? 9.562 -11.184 -2.718 1.00 87.75 171 PRO A CA 1
ATOM 1292 C C . PRO A 1 171 ? 9.285 -12.448 -3.545 1.00 87.75 171 PRO A C 1
ATOM 1294 O O . PRO A 1 171 ? 10.178 -12.942 -4.224 1.00 87.75 171 PRO A O 1
ATOM 1297 N N . ASN A 1 172 ? 8.071 -13.007 -3.483 1.00 86.19 172 ASN A N 1
ATOM 1298 C CA . ASN A 1 172 ? 7.692 -14.222 -4.207 1.00 86.19 172 ASN A CA 1
ATOM 1299 C C . ASN A 1 172 ? 6.163 -14.363 -4.321 1.00 86.19 172 ASN A C 1
ATOM 1301 O O . ASN A 1 172 ? 5.410 -13.650 -3.659 1.00 86.19 172 ASN A O 1
ATOM 1305 N N . GLY A 1 173 ? 5.709 -15.312 -5.147 1.00 85.25 173 GLY A N 1
ATOM 1306 C CA . GLY A 1 173 ? 4.281 -15.562 -5.377 1.00 85.25 173 GLY A CA 1
ATOM 1307 C C . GLY A 1 173 ? 3.507 -15.964 -4.118 1.00 85.25 173 GLY A C 1
ATOM 1308 O O . GLY A 1 173 ? 2.422 -15.447 -3.901 1.00 85.25 173 GLY A O 1
ATOM 1309 N N . ARG A 1 174 ? 4.090 -16.788 -3.234 1.00 84.44 174 ARG A N 1
ATOM 1310 C CA . ARG A 1 174 ? 3.428 -17.213 -1.983 1.00 84.44 174 ARG A CA 1
ATOM 1311 C C . ARG A 1 174 ? 3.130 -16.035 -1.060 1.00 84.44 174 ARG A C 1
ATOM 1313 O O . ARG A 1 174 ? 2.064 -15.978 -0.463 1.00 84.44 174 ARG A O 1
ATOM 1320 N N . PHE A 1 175 ? 4.061 -15.088 -0.959 1.00 85.38 175 PHE A N 1
ATOM 1321 C CA . PHE A 1 175 ? 3.833 -13.846 -0.229 1.00 85.38 175 PHE A CA 1
ATOM 1322 C C . PHE A 1 175 ? 2.704 -13.030 -0.862 1.00 85.38 175 PHE A C 1
ATOM 1324 O O . PHE A 1 175 ? 1.851 -12.517 -0.146 1.00 85.38 175 PHE A O 1
ATOM 1331 N N . LEU A 1 176 ? 2.675 -12.922 -2.194 1.00 86.75 176 LEU A N 1
ATOM 1332 C CA . LEU A 1 176 ? 1.602 -12.204 -2.881 1.00 86.75 176 LEU A CA 1
ATOM 1333 C C . LEU A 1 176 ? 0.241 -12.869 -2.662 1.00 86.75 176 LEU A C 1
ATOM 1335 O O . LEU A 1 176 ? -0.734 -12.167 -2.426 1.00 86.75 176 LEU A O 1
ATOM 1339 N N . ASP A 1 177 ? 0.177 -14.199 -2.675 1.00 82.31 177 ASP A N 1
ATOM 1340 C CA . ASP A 1 177 ? -1.047 -14.945 -2.374 1.00 82.31 177 ASP A CA 1
ATOM 1341 C C . ASP A 1 177 ? -1.492 -14.740 -0.922 1.00 82.31 177 ASP A C 1
ATOM 1343 O O . ASP A 1 177 ? -2.681 -14.582 -0.663 1.00 82.31 177 ASP A O 1
ATOM 1347 N N . TYR A 1 178 ? -0.542 -14.651 0.013 1.00 73.94 178 TYR A N 1
ATOM 1348 C CA . TYR A 1 178 ? -0.815 -14.374 1.424 1.00 73.94 178 TYR A CA 1
ATOM 1349 C C . TYR A 1 178 ? -1.452 -12.994 1.659 1.00 73.94 178 TYR A C 1
ATOM 1351 O O . TYR A 1 178 ? -2.302 -12.856 2.537 1.00 73.94 178 TYR A O 1
ATOM 1359 N N . VAL A 1 179 ? -1.064 -11.979 0.880 1.00 77.06 179 VAL A N 1
ATOM 1360 C CA . VAL A 1 179 ? -1.587 -10.604 1.016 1.00 77.06 179 VAL A CA 1
ATOM 1361 C C . VAL A 1 179 ? -2.778 -10.311 0.100 1.00 77.06 179 VAL A C 1
ATOM 1363 O O . VAL A 1 179 ? -3.465 -9.309 0.301 1.00 77.06 179 VAL A O 1
ATOM 1366 N N . ARG A 1 180 ? -3.043 -11.183 -0.883 1.00 74.62 180 ARG A N 1
ATOM 1367 C CA . ARG A 1 180 ? -4.085 -11.015 -1.909 1.00 74.62 180 ARG A CA 1
ATOM 1368 C C . ARG A 1 180 ? -5.476 -10.825 -1.322 1.00 74.62 180 ARG A C 1
ATOM 1370 O O . ARG A 1 180 ? -6.262 -10.098 -1.908 1.00 74.62 180 ARG A O 1
ATOM 1377 N N . ASP A 1 181 ? -5.762 -11.450 -0.185 1.00 71.00 181 ASP A N 1
ATOM 1378 C CA . ASP A 1 181 ? -7.096 -11.430 0.419 1.00 71.00 181 ASP A CA 1
ATOM 1379 C C . ASP A 1 181 ? -7.329 -10.224 1.340 1.00 71.00 181 ASP A C 1
ATOM 1381 O O . ASP A 1 181 ? -8.472 -9.915 1.667 1.00 71.00 181 ASP A O 1
ATOM 1385 N N . VAL A 1 182 ? -6.272 -9.507 1.737 1.00 72.19 182 VAL A N 1
ATOM 1386 C CA . VAL A 1 182 ? -6.396 -8.437 2.738 1.00 72.19 182 VAL A CA 1
ATOM 1387 C C . VAL A 1 182 ? -6.917 -7.150 2.131 1.00 72.19 182 VAL A C 1
ATOM 1389 O O . VAL A 1 182 ? -7.897 -6.609 2.626 1.00 72.19 182 VAL A O 1
ATOM 1392 N N . LEU A 1 183 ? -6.333 -6.686 1.029 1.00 72.56 183 LEU A N 1
ATOM 1393 C CA . LEU A 1 183 ? -6.780 -5.444 0.389 1.00 72.56 183 LEU A CA 1
ATOM 1394 C C . LEU A 1 183 ? -8.229 -5.527 -0.136 1.00 72.56 183 LEU A C 1
ATOM 1396 O O . LEU A 1 183 ? -9.004 -4.622 0.175 1.00 72.56 183 LEU A O 1
ATOM 1400 N N . PRO A 1 184 ? -8.671 -6.625 -0.789 1.00 66.44 184 PRO A N 1
ATOM 1401 C CA . PRO A 1 184 ? -10.076 -6.781 -1.162 1.00 66.44 184 PRO A CA 1
ATOM 1402 C C . PRO A 1 184 ? -11.011 -6.839 0.045 1.00 66.44 184 PRO A C 1
ATOM 1404 O O . PRO A 1 184 ? -12.106 -6.287 -0.007 1.00 66.44 184 PRO A O 1
ATOM 1407 N N . SER A 1 185 ? -10.591 -7.465 1.153 1.00 62.25 185 SER A N 1
ATOM 1408 C CA . SER A 1 185 ? -11.398 -7.481 2.382 1.00 62.25 185 SER A CA 1
ATOM 1409 C C . SER A 1 185 ? -11.564 -6.095 3.022 1.00 62.25 185 SER A C 1
ATOM 1411 O O . SER A 1 185 ? -12.498 -5.892 3.796 1.00 62.25 185 SER A O 1
ATOM 1413 N N . LEU A 1 186 ? -10.699 -5.145 2.650 1.00 62.62 186 LEU A N 1
ATOM 1414 C CA . LEU A 1 186 ? -10.752 -3.730 3.021 1.00 62.62 186 LEU A CA 1
ATOM 1415 C C . LEU A 1 186 ? -11.477 -2.864 1.966 1.00 62.62 186 LEU A C 1
ATOM 1417 O O . LEU A 1 186 ? -11.530 -1.645 2.106 1.00 62.62 186 LEU A O 1
ATOM 1421 N N . GLY A 1 187 ? -12.060 -3.478 0.928 1.00 61.34 187 GLY A N 1
ATOM 1422 C CA . GLY A 1 187 ? -12.831 -2.793 -0.116 1.00 61.34 187 GLY A CA 1
ATOM 1423 C C . GLY A 1 187 ? -12.003 -2.243 -1.279 1.00 61.34 187 GLY A C 1
ATOM 1424 O O . GLY A 1 187 ? -12.530 -1.463 -2.068 1.00 61.34 187 GLY A O 1
ATOM 1425 N N . GLU A 1 188 ? -10.732 -2.643 -1.399 1.00 71.69 188 GLU A N 1
ATOM 1426 C CA . GLU A 1 188 ? -9.813 -2.131 -2.418 1.00 71.69 188 GLU A CA 1
ATOM 1427 C C . GLU A 1 188 ? -9.528 -3.166 -3.515 1.00 71.69 188 GLU A C 1
ATOM 1429 O O . GLU A 1 188 ? -9.005 -4.253 -3.252 1.00 71.69 188 GLU A O 1
ATOM 1434 N N . HIS A 1 189 ? -9.852 -2.815 -4.764 1.00 66.50 189 HIS A N 1
ATOM 1435 C CA . HIS A 1 189 ? -9.716 -3.703 -5.928 1.00 66.50 189 HIS A CA 1
ATOM 1436 C C . HIS A 1 189 ? -8.634 -3.266 -6.924 1.00 66.50 189 HIS A C 1
ATOM 1438 O O . HIS A 1 189 ? -8.169 -4.099 -7.702 1.00 66.50 189 HIS A O 1
ATOM 1444 N N . ASP A 1 190 ? -8.197 -2.005 -6.884 1.00 72.19 190 ASP A N 1
ATOM 1445 C CA . ASP A 1 190 ? -7.277 -1.433 -7.878 1.00 72.19 190 ASP A CA 1
ATOM 1446 C C . ASP A 1 190 ? -5.807 -1.458 -7.425 1.00 72.19 190 ASP A C 1
ATOM 1448 O O . ASP A 1 190 ? -5.069 -0.470 -7.451 1.00 72.19 190 ASP A O 1
ATOM 1452 N N . VAL A 1 191 ? -5.373 -2.627 -6.947 1.00 80.69 191 VAL A N 1
ATOM 1453 C CA . VAL A 1 191 ? -3.995 -2.841 -6.497 1.00 80.69 191 VAL A CA 1
ATOM 1454 C C . VAL A 1 191 ? -3.323 -3.899 -7.348 1.00 80.69 191 VAL A C 1
ATOM 1456 O O . VAL A 1 191 ? -3.725 -5.064 -7.396 1.00 80.69 191 VAL A O 1
ATOM 1459 N N . ARG A 1 192 ? -2.225 -3.506 -7.992 1.00 86.62 192 ARG A N 1
ATOM 1460 C CA . ARG A 1 192 ? -1.389 -4.414 -8.763 1.00 86.62 192 ARG A CA 1
ATOM 1461 C C . ARG A 1 192 ? -0.379 -5.087 -7.849 1.00 86.62 192 ARG A C 1
ATOM 1463 O O . ARG A 1 192 ? 0.474 -4.443 -7.245 1.00 86.62 192 ARG A O 1
ATOM 1470 N N . LEU A 1 193 ? -0.441 -6.409 -7.802 1.00 88.00 193 LEU A N 1
ATOM 1471 C CA . LEU A 1 193 ? 0.537 -7.244 -7.116 1.00 88.00 193 LEU A CA 1
ATOM 1472 C C . LEU A 1 193 ? 1.553 -7.762 -8.135 1.00 88.00 193 LEU A C 1
ATOM 1474 O O . LEU A 1 193 ? 1.169 -8.338 -9.155 1.00 88.00 193 LEU A O 1
ATOM 1478 N N . ALA A 1 194 ? 2.844 -7.580 -7.873 1.00 91.31 194 ALA A N 1
ATOM 1479 C CA . ALA A 1 194 ? 3.894 -8.136 -8.721 1.00 91.31 194 ALA A CA 1
ATOM 1480 C C . ALA A 1 194 ? 5.117 -8.565 -7.910 1.00 91.31 194 ALA A C 1
ATOM 1482 O O . ALA A 1 194 ? 5.367 -8.103 -6.799 1.00 91.31 194 ALA A O 1
ATOM 1483 N N . THR A 1 195 ? 5.899 -9.469 -8.488 1.00 91.50 195 THR A N 1
ATOM 1484 C CA . THR A 1 195 ? 7.268 -9.741 -8.033 1.00 91.50 195 THR A CA 1
ATOM 1485 C C . THR A 1 195 ? 8.248 -9.020 -8.950 1.00 91.50 195 THR A C 1
ATOM 1487 O O . THR A 1 195 ? 7.905 -8.684 -10.087 1.00 91.50 195 THR A O 1
ATOM 1490 N N . VAL A 1 196 ? 9.496 -8.846 -8.507 1.00 89.38 196 VAL A N 1
ATOM 1491 C CA . VAL A 1 196 ? 10.564 -8.272 -9.349 1.00 89.38 196 VAL A CA 1
ATOM 1492 C C . VAL A 1 196 ? 10.705 -9.035 -10.675 1.00 89.38 196 VAL A C 1
ATOM 1494 O O . VAL A 1 196 ? 10.932 -8.430 -11.720 1.00 89.38 196 VAL A O 1
ATOM 1497 N N . HIS A 1 197 ? 10.469 -10.350 -10.669 1.00 88.38 197 HIS A N 1
ATOM 1498 C CA . HIS A 1 197 ? 10.560 -11.199 -11.859 1.00 88.38 197 HIS A CA 1
ATOM 1499 C C . HIS A 1 197 ? 9.460 -10.970 -12.907 1.00 88.38 197 HIS A C 1
ATOM 1501 O O . HIS A 1 197 ? 9.544 -11.526 -14.001 1.00 88.38 197 HIS A O 1
ATOM 1507 N N . GLN A 1 198 ? 8.424 -10.197 -12.578 1.00 89.44 198 GLN A N 1
ATOM 1508 C CA . GLN A 1 198 ? 7.247 -9.956 -13.420 1.00 89.44 198 GLN A CA 1
ATOM 1509 C C . GLN A 1 198 ? 7.017 -8.462 -13.691 1.00 89.44 198 GLN A C 1
ATOM 1511 O O . GLN A 1 198 ? 5.953 -8.079 -14.176 1.00 89.44 198 GLN A O 1
ATOM 1516 N N . LEU A 1 199 ? 7.995 -7.608 -13.367 1.00 89.88 199 LEU A N 1
ATOM 1517 C CA . LEU A 1 199 ? 7.851 -6.158 -13.488 1.00 89.88 199 LEU A CA 1
ATOM 1518 C C . LEU A 1 199 ? 7.776 -5.694 -14.950 1.00 89.88 199 LEU A C 1
ATOM 1520 O O . LEU A 1 199 ? 7.086 -4.724 -15.254 1.00 89.88 199 LEU A O 1
ATOM 1524 N N . TYR A 1 200 ? 8.466 -6.388 -15.861 1.00 88.75 200 TYR A N 1
ATOM 1525 C CA . TYR A 1 200 ? 8.433 -6.066 -17.285 1.00 88.75 200 TYR A CA 1
ATOM 1526 C C . TYR A 1 200 ? 7.314 -6.848 -18.002 1.00 88.75 200 TYR A C 1
ATOM 1528 O O . TYR A 1 200 ? 7.299 -8.081 -17.934 1.00 88.75 200 TYR A O 1
ATOM 1536 N N . PRO A 1 201 ? 6.387 -6.176 -18.714 1.00 86.19 201 PRO A N 1
ATOM 1537 C CA . PRO A 1 201 ? 5.278 -6.838 -19.397 1.00 86.19 201 PRO A CA 1
ATOM 1538 C C . PRO A 1 201 ? 5.738 -7.921 -20.379 1.00 86.19 201 PRO A C 1
ATOM 1540 O O . PRO A 1 201 ? 6.639 -7.707 -21.186 1.00 86.19 201 PRO A O 1
ATOM 1543 N N . GLY A 1 202 ? 5.106 -9.094 -20.315 1.00 87.50 202 GLY A N 1
ATOM 1544 C CA . GLY A 1 202 ? 5.402 -10.217 -21.213 1.00 87.50 202 GLY A CA 1
ATOM 1545 C C . GLY A 1 202 ? 6.719 -10.948 -20.928 1.00 87.50 202 GLY A C 1
ATOM 1546 O O . GLY A 1 202 ? 7.011 -11.934 -21.599 1.00 87.50 202 GLY A O 1
ATOM 1547 N N . VAL A 1 203 ? 7.496 -10.525 -19.926 1.00 89.06 203 VAL A N 1
ATOM 1548 C CA . VAL A 1 203 ? 8.744 -11.187 -19.536 1.00 89.06 203 VAL A CA 1
ATOM 1549 C C . VAL A 1 203 ? 8.594 -11.775 -18.142 1.00 89.06 203 VAL A C 1
ATOM 1551 O O . VAL A 1 203 ? 8.329 -11.073 -17.170 1.00 89.06 203 VAL A O 1
ATOM 1554 N N . ARG A 1 204 ? 8.806 -13.088 -18.042 1.00 86.69 204 ARG A N 1
ATOM 1555 C CA . ARG A 1 204 ? 8.982 -13.777 -16.766 1.00 86.69 204 ARG A CA 1
ATOM 1556 C C . ARG A 1 204 ? 10.468 -14.048 -16.585 1.00 86.69 204 ARG A C 1
ATOM 1558 O O . ARG A 1 204 ? 11.025 -14.898 -17.274 1.00 86.69 204 ARG A O 1
ATOM 1565 N N . ALA A 1 205 ? 11.107 -13.300 -15.694 1.00 86.69 205 ALA A N 1
ATOM 1566 C CA . ALA A 1 205 ? 12.515 -13.512 -15.391 1.00 86.69 205 ALA A CA 1
ATOM 1567 C C . ALA A 1 205 ? 12.716 -14.856 -14.680 1.00 86.69 205 ALA A C 1
ATOM 1569 O O . ALA A 1 205 ? 11.902 -15.262 -13.848 1.00 86.69 205 ALA A O 1
ATOM 1570 N N . VAL A 1 206 ? 13.824 -15.515 -15.001 1.00 86.00 206 VAL A N 1
ATOM 1571 C CA . VAL A 1 206 ? 14.294 -16.713 -14.306 1.00 86.00 206 VAL A CA 1
ATOM 1572 C C . VAL A 1 206 ? 15.297 -16.261 -13.239 1.00 86.00 206 VAL A C 1
ATOM 1574 O O . VAL A 1 206 ? 16.125 -15.398 -13.547 1.00 86.00 206 VAL A O 1
ATOM 1577 N N . PRO A 1 207 ? 15.213 -16.765 -11.995 1.00 82.12 207 PRO A N 1
ATOM 1578 C CA . PRO A 1 207 ? 16.220 -16.491 -10.977 1.00 82.12 207 PRO A CA 1
ATOM 1579 C C . PRO A 1 207 ? 17.606 -16.944 -11.442 1.00 82.12 207 PRO A C 1
ATOM 1581 O O . PRO A 1 207 ? 17.731 -17.959 -12.120 1.00 82.12 207 PRO A O 1
ATOM 1584 N N . ASP A 1 208 ? 18.642 -16.197 -11.074 1.00 87.56 208 ASP A N 1
ATOM 1585 C CA . ASP A 1 208 ? 20.017 -16.668 -11.222 1.00 87.56 208 ASP A CA 1
ATOM 1586 C C . ASP A 1 208 ? 20.331 -17.687 -10.115 1.00 87.56 208 ASP A C 1
ATOM 1588 O O . ASP A 1 208 ? 20.052 -17.421 -8.945 1.00 87.56 208 ASP A O 1
ATOM 1592 N N . ASP A 1 209 ? 20.943 -18.819 -10.473 1.00 87.81 209 ASP A N 1
ATOM 1593 C CA . ASP A 1 209 ? 21.309 -19.867 -9.507 1.00 87.81 209 ASP A CA 1
ATOM 1594 C C . ASP A 1 209 ? 22.447 -19.427 -8.562 1.00 87.81 209 ASP A C 1
ATOM 1596 O O . ASP A 1 209 ? 22.505 -19.842 -7.405 1.00 87.81 209 ASP A O 1
ATOM 1600 N N . ASP A 1 210 ? 23.350 -18.559 -9.039 1.00 94.94 210 ASP A N 1
ATOM 1601 C CA . ASP A 1 210 ? 24.469 -18.021 -8.259 1.00 94.94 210 ASP A CA 1
ATOM 1602 C C . ASP A 1 210 ? 24.151 -16.614 -7.724 1.00 94.94 210 ASP A C 1
ATOM 1604 O O . ASP A 1 210 ? 24.006 -15.642 -8.476 1.00 94.94 210 ASP A O 1
ATOM 1608 N N . VAL A 1 211 ? 24.134 -16.486 -6.395 1.00 92.81 211 VAL A N 1
ATOM 1609 C CA . VAL A 1 211 ? 23.924 -15.222 -5.670 1.00 92.81 211 VAL A CA 1
ATOM 1610 C C . VAL A 1 211 ? 24.928 -14.141 -6.085 1.00 92.81 211 VAL A C 1
ATOM 1612 O O . VAL A 1 211 ? 24.574 -12.961 -6.148 1.00 92.81 211 VAL A O 1
ATOM 1615 N N . ARG A 1 212 ? 26.176 -14.506 -6.401 1.00 94.56 212 ARG A N 1
ATOM 1616 C CA . ARG A 1 212 ? 27.204 -13.562 -6.870 1.00 94.56 212 ARG A CA 1
ATOM 1617 C C . ARG A 1 212 ? 26.849 -12.994 -8.239 1.00 94.56 212 ARG A C 1
ATOM 1619 O O . ARG A 1 212 ? 27.014 -11.793 -8.454 1.00 94.56 212 ARG A O 1
ATOM 1626 N N . VAL A 1 213 ? 26.325 -13.826 -9.141 1.00 93.69 213 VAL A N 1
ATOM 1627 C CA . VAL A 1 213 ? 25.858 -13.395 -10.468 1.00 93.69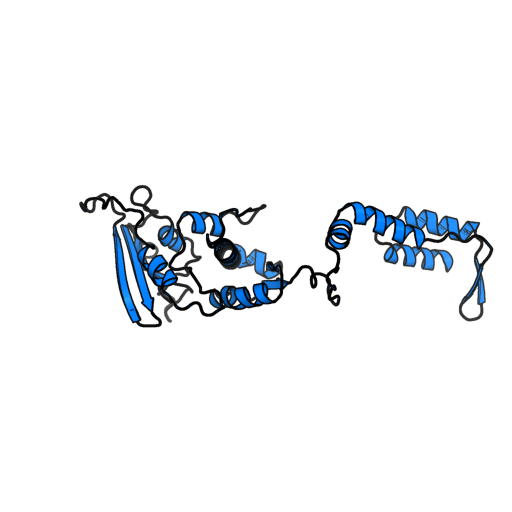 213 VAL A CA 1
ATOM 1628 C C . VAL A 1 213 ? 24.628 -12.501 -10.334 1.00 93.69 213 VAL A C 1
ATOM 1630 O O . VAL A 1 213 ? 24.608 -11.421 -10.927 1.00 93.69 213 VAL A O 1
ATOM 1633 N N . ALA A 1 214 ? 23.651 -12.897 -9.512 1.00 91.38 214 ALA A N 1
ATOM 1634 C CA . ALA A 1 214 ? 22.461 -12.094 -9.230 1.00 91.38 214 ALA A CA 1
ATOM 1635 C C . ALA A 1 214 ? 22.836 -10.703 -8.687 1.00 91.38 214 ALA A C 1
ATOM 1637 O O . ALA A 1 214 ? 22.369 -9.679 -9.187 1.00 91.38 214 ALA A O 1
ATOM 1638 N N . SER A 1 215 ? 23.749 -10.662 -7.711 1.00 92.50 215 SER A N 1
ATOM 1639 C CA . SER A 1 215 ? 24.226 -9.423 -7.086 1.00 92.50 215 SER A CA 1
ATOM 1640 C C . SER A 1 215 ? 24.965 -8.528 -8.080 1.00 92.50 215 SER A C 1
ATOM 1642 O O . SER A 1 215 ? 24.739 -7.321 -8.116 1.00 92.50 215 SER A O 1
ATOM 1644 N N . LEU A 1 216 ? 25.811 -9.110 -8.938 1.00 93.25 216 LEU A N 1
ATOM 1645 C CA . LEU A 1 216 ? 26.493 -8.365 -9.995 1.00 93.25 216 LEU A CA 1
ATOM 1646 C C . LEU A 1 216 ? 25.499 -7.772 -11.003 1.00 93.25 216 LEU A C 1
ATOM 1648 O O . LEU A 1 216 ? 25.683 -6.636 -11.435 1.00 93.25 216 LEU A O 1
ATOM 1652 N N . LYS A 1 217 ? 24.449 -8.520 -11.370 1.00 91.88 217 LYS A N 1
ATOM 1653 C CA . LYS A 1 217 ? 23.399 -8.058 -12.290 1.00 91.88 217 LYS A CA 1
ATOM 1654 C C . LYS A 1 217 ? 22.499 -6.975 -11.682 1.00 91.88 217 LYS A C 1
ATOM 1656 O O . LYS A 1 217 ? 22.007 -6.126 -12.422 1.00 91.88 217 LYS A O 1
ATOM 1661 N N . ALA A 1 218 ? 22.299 -6.998 -10.365 1.00 91.31 218 ALA A N 1
ATOM 1662 C CA . ALA A 1 218 ? 21.512 -6.008 -9.628 1.00 91.31 218 ALA A CA 1
ATOM 1663 C C . ALA A 1 218 ? 22.263 -4.682 -9.384 1.00 91.31 218 ALA A C 1
ATOM 1665 O O . ALA A 1 218 ? 21.652 -3.675 -9.032 1.00 91.31 218 ALA A O 1
ATOM 1666 N N . ASP A 1 219 ? 23.581 -4.661 -9.577 1.00 95.75 219 ASP A N 1
ATOM 1667 C CA . ASP A 1 219 ? 24.420 -3.484 -9.365 1.00 95.75 219 ASP A CA 1
ATOM 1668 C C . ASP A 1 219 ? 24.227 -2.426 -10.472 1.00 95.75 219 ASP A C 1
ATOM 1670 O O . ASP A 1 219 ? 24.229 -2.732 -11.669 1.00 95.75 219 ASP A O 1
ATOM 1674 N N . LEU A 1 220 ? 24.151 -1.142 -10.097 1.00 96.62 220 LEU A N 1
ATOM 1675 C CA . LEU A 1 220 ? 24.015 -0.016 -11.036 1.00 96.62 220 LEU A CA 1
ATOM 1676 C C . LEU A 1 220 ? 25.138 0.058 -12.084 1.00 96.62 220 LEU A C 1
ATOM 1678 O O . LEU A 1 220 ? 24.953 0.628 -13.165 1.00 96.62 220 LEU A O 1
ATOM 1682 N N . ARG A 1 221 ? 26.300 -0.556 -11.835 1.00 95.62 221 ARG A N 1
ATOM 1683 C CA . ARG A 1 221 ? 27.374 -0.712 -12.828 1.00 95.62 221 ARG A CA 1
ATOM 1684 C C . ARG A 1 221 ? 26.894 -1.439 -14.087 1.00 95.62 221 ARG A C 1
ATOM 1686 O O . ARG A 1 221 ? 27.424 -1.143 -15.163 1.00 95.62 221 ARG A O 1
ATOM 1693 N N . MET A 1 222 ? 25.868 -2.289 -14.005 1.00 95.81 222 MET A N 1
ATOM 1694 C CA . MET A 1 222 ? 25.259 -2.937 -15.171 1.00 95.81 222 MET A CA 1
ATOM 1695 C C . MET A 1 222 ? 24.679 -1.955 -16.177 1.00 95.81 222 MET A C 1
ATOM 1697 O O . MET A 1 222 ? 24.710 -2.233 -17.374 1.00 95.81 222 MET A O 1
ATOM 1701 N N . VAL A 1 223 ? 24.260 -0.763 -15.750 1.00 95.56 223 VAL A N 1
ATOM 1702 C CA . VAL A 1 223 ? 23.831 0.293 -16.676 1.00 95.56 223 VAL A CA 1
ATOM 1703 C C . VAL A 1 223 ? 24.958 0.636 -17.658 1.00 95.56 223 VAL A C 1
ATOM 1705 O O . VAL A 1 223 ? 24.716 0.801 -18.855 1.00 95.56 223 VAL A O 1
ATOM 1708 N N . ARG A 1 224 ? 26.215 0.689 -17.194 1.00 95.50 224 ARG A N 1
ATOM 1709 C CA . ARG A 1 224 ? 27.380 0.930 -18.066 1.00 95.50 224 ARG A CA 1
ATOM 1710 C C . ARG A 1 224 ? 27.639 -0.248 -19.001 1.00 95.50 224 ARG A C 1
ATOM 1712 O O . ARG A 1 224 ? 27.938 -0.025 -20.173 1.00 95.50 224 ARG A O 1
ATOM 1719 N N . VAL A 1 225 ? 27.491 -1.476 -18.504 1.00 96.31 225 VAL A N 1
ATOM 1720 C CA . VAL A 1 225 ? 27.650 -2.702 -19.302 1.00 96.31 225 VAL A CA 1
ATOM 1721 C C . VAL A 1 225 ? 26.616 -2.744 -20.426 1.00 96.31 225 VAL A C 1
ATOM 1723 O O . VAL A 1 225 ? 26.994 -2.878 -21.588 1.00 96.31 225 VAL A O 1
ATOM 1726 N N . VAL A 1 226 ? 25.335 -2.527 -20.115 1.00 94.81 226 VAL A N 1
ATOM 1727 C CA . VAL A 1 226 ? 24.242 -2.492 -21.099 1.00 94.81 226 VAL A CA 1
ATOM 1728 C C . VAL A 1 226 ? 24.442 -1.353 -22.099 1.00 94.81 226 VAL A C 1
ATOM 1730 O O . VAL A 1 226 ? 24.345 -1.576 -23.304 1.00 94.81 226 VAL A O 1
ATOM 1733 N N . ARG A 1 227 ? 24.817 -0.146 -21.647 1.00 92.62 227 ARG A N 1
ATOM 1734 C CA . ARG A 1 227 ? 25.143 0.974 -22.552 1.00 92.62 227 ARG A CA 1
ATOM 1735 C C . ARG A 1 227 ? 26.293 0.631 -23.500 1.00 92.62 227 ARG A C 1
ATOM 1737 O O . ARG A 1 227 ? 26.208 0.931 -24.690 1.00 92.62 227 ARG A O 1
ATOM 1744 N N . ARG A 1 228 ? 27.359 -0.010 -23.009 1.00 93.88 228 ARG A N 1
ATOM 1745 C CA . ARG A 1 228 ? 28.484 -0.454 -23.850 1.00 93.88 228 ARG A CA 1
ATOM 1746 C C . ARG A 1 228 ? 28.047 -1.540 -24.830 1.00 93.88 228 ARG A C 1
ATOM 1748 O O . ARG A 1 228 ? 28.395 -1.451 -26.004 1.00 93.88 228 ARG A O 1
ATOM 1755 N N . ALA A 1 229 ? 27.247 -2.505 -24.384 1.00 94.62 229 ALA A N 1
ATOM 1756 C CA . ALA A 1 229 ? 26.701 -3.558 -25.233 1.00 94.62 229 ALA A CA 1
ATOM 1757 C C . ALA A 1 229 ? 25.837 -2.981 -26.368 1.00 94.62 229 ALA A C 1
ATOM 1759 O O . ALA A 1 229 ? 25.997 -3.380 -27.519 1.00 94.62 229 ALA A O 1
ATOM 1760 N N . LEU A 1 230 ? 24.997 -1.981 -26.080 1.00 92.06 230 LEU A N 1
ATOM 1761 C CA . LEU A 1 230 ? 24.229 -1.255 -27.097 1.00 92.06 230 LEU A CA 1
ATOM 1762 C C . LEU A 1 230 ? 25.141 -0.504 -28.078 1.00 92.06 230 LEU A C 1
ATOM 1764 O O . LEU A 1 230 ? 24.932 -0.581 -29.286 1.00 92.06 230 LEU A O 1
ATOM 1768 N N . ARG A 1 231 ? 26.204 0.160 -27.602 1.00 88.50 231 ARG A N 1
ATOM 1769 C CA . ARG A 1 231 ? 27.196 0.806 -28.487 1.00 88.50 231 ARG A CA 1
ATOM 1770 C C . ARG A 1 231 ? 27.912 -0.198 -29.392 1.00 88.50 231 ARG A C 1
ATOM 1772 O O . ARG A 1 231 ? 28.147 0.108 -30.553 1.00 88.50 231 ARG A O 1
ATOM 1779 N N . MET A 1 232 ? 28.201 -1.408 -28.910 1.00 90.44 232 MET A N 1
ATOM 1780 C CA . MET A 1 232 ? 28.802 -2.475 -29.728 1.00 90.44 232 MET A CA 1
ATOM 1781 C C . MET A 1 232 ? 27.880 -2.964 -30.857 1.00 90.44 232 MET A C 1
ATOM 1783 O O . MET A 1 232 ? 28.368 -3.511 -31.847 1.00 90.44 232 MET A O 1
ATOM 1787 N N . ARG A 1 233 ? 26.560 -2.764 -30.740 1.00 88.81 233 ARG A N 1
ATOM 1788 C CA . ARG A 1 233 ? 25.601 -3.041 -31.824 1.00 88.81 233 ARG A CA 1
ATOM 1789 C C . ARG A 1 233 ? 25.625 -1.969 -32.919 1.00 88.81 233 ARG A C 1
ATOM 1791 O O . ARG A 1 233 ? 25.272 -2.272 -34.051 1.00 88.81 233 ARG A O 1
ATOM 1798 N N . GLN A 1 234 ? 26.113 -0.763 -32.624 1.00 88.56 234 GLN A N 1
ATOM 1799 C CA . GLN A 1 234 ? 26.278 0.336 -33.585 1.00 88.56 234 GLN A CA 1
ATOM 1800 C C . GLN A 1 234 ? 27.605 0.192 -34.342 1.00 88.56 234 GLN A C 1
ATOM 1802 O O . GLN A 1 234 ? 28.559 0.950 -34.133 1.00 88.56 234 GLN A O 1
ATOM 1807 N N . ARG A 1 235 ? 27.693 -0.849 -35.170 1.00 87.00 235 ARG A N 1
ATOM 1808 C CA . ARG A 1 235 ? 28.913 -1.182 -35.911 1.00 87.00 235 ARG A CA 1
ATOM 1809 C C . ARG A 1 235 ? 29.195 -0.129 -36.975 1.00 87.00 235 ARG A C 1
ATOM 1811 O O . ARG A 1 235 ? 28.299 0.268 -37.709 1.00 87.00 235 ARG A O 1
ATOM 1818 N N . ARG A 1 236 ? 30.461 0.272 -37.081 1.00 88.88 236 ARG A N 1
ATOM 1819 C CA . ARG A 1 236 ? 30.924 1.102 -38.194 1.00 88.88 236 ARG A CA 1
ATOM 1820 C C . ARG A 1 236 ? 31.044 0.275 -39.461 1.00 88.88 236 ARG A C 1
ATOM 1822 O O . ARG A 1 236 ? 31.523 -0.863 -39.415 1.00 88.88 236 ARG A O 1
ATOM 1829 N N . LEU A 1 237 ? 30.661 0.873 -40.581 1.00 92.81 237 LEU A N 1
ATOM 1830 C CA . LEU A 1 237 ? 30.892 0.287 -41.889 1.00 92.81 237 LEU A CA 1
ATOM 1831 C C . LEU A 1 237 ? 32.381 0.437 -42.231 1.00 92.81 237 LEU A C 1
ATOM 1833 O O . LEU A 1 237 ? 32.921 1.540 -42.160 1.00 92.81 237 LEU A O 1
ATOM 1837 N N . ARG A 1 238 ? 33.060 -0.679 -42.527 1.00 92.94 238 ARG A N 1
ATOM 1838 C CA . ARG A 1 238 ? 34.515 -0.709 -42.797 1.00 92.94 238 ARG A CA 1
ATOM 1839 C C . ARG A 1 238 ? 34.850 -0.678 -44.283 1.00 92.94 238 ARG A C 1
ATOM 1841 O O . ARG A 1 238 ? 35.868 -0.124 -44.670 1.00 92.94 238 ARG A O 1
ATOM 1848 N N . THR A 1 239 ? 34.000 -1.284 -45.097 1.00 94.69 239 THR A N 1
ATOM 1849 C CA . THR A 1 239 ? 34.148 -1.395 -46.548 1.00 94.69 239 THR A CA 1
ATOM 1850 C C . THR A 1 239 ? 32.825 -1.035 -47.203 1.00 94.69 239 THR A C 1
ATOM 1852 O O . THR A 1 239 ? 31.786 -1.050 -46.547 1.00 94.69 239 THR A O 1
ATOM 1855 N N . VAL A 1 240 ? 32.857 -0.690 -48.489 1.00 94.62 240 VAL A N 1
ATOM 1856 C CA . VAL A 1 240 ? 31.635 -0.397 -49.245 1.00 94.62 240 VAL A CA 1
ATOM 1857 C C . VAL A 1 240 ? 30.688 -1.592 -49.166 1.00 94.62 240 VAL A C 1
ATOM 1859 O O . VAL A 1 240 ? 31.054 -2.702 -49.555 1.00 94.62 240 VAL A O 1
ATOM 1862 N N . ALA A 1 241 ? 29.472 -1.354 -48.680 1.00 92.38 241 ALA A N 1
ATOM 1863 C CA . ALA A 1 241 ? 28.409 -2.348 -48.683 1.00 92.38 241 ALA A CA 1
ATOM 1864 C C . ALA A 1 241 ? 27.496 -2.125 -49.888 1.00 92.38 241 ALA A C 1
ATOM 1866 O O . ALA A 1 241 ? 27.212 -0.995 -50.276 1.00 92.38 241 ALA A O 1
ATOM 1867 N N . ARG A 1 242 ? 27.040 -3.220 -50.492 1.00 92.12 242 ARG A N 1
ATOM 1868 C CA . ARG A 1 242 ? 26.038 -3.209 -51.557 1.00 92.12 242 ARG A CA 1
ATOM 1869 C C . ARG A 1 242 ? 24.801 -3.903 -51.020 1.00 92.12 242 ARG A C 1
ATOM 1871 O O . ARG A 1 242 ? 24.858 -5.098 -50.740 1.00 92.12 242 ARG A O 1
ATOM 1878 N N . VAL A 1 243 ? 23.726 -3.150 -50.825 1.00 88.56 243 VAL A N 1
ATOM 1879 C CA . VAL A 1 243 ? 22.485 -3.653 -50.232 1.00 88.56 243 VAL A CA 1
ATOM 1880 C C . VAL A 1 243 ? 21.392 -3.625 -51.298 1.00 88.56 243 VAL A C 1
ATOM 1882 O O . VAL A 1 243 ? 21.116 -2.555 -51.839 1.00 88.56 243 VAL A O 1
ATOM 1885 N N . PRO A 1 244 ? 20.781 -4.768 -51.647 1.00 88.06 244 PRO A N 1
ATOM 1886 C CA . PRO A 1 244 ? 19.649 -4.778 -52.562 1.00 88.06 244 PRO A CA 1
ATOM 1887 C C . PRO A 1 244 ? 18.417 -4.166 -51.880 1.00 88.06 244 PRO A C 1
ATOM 1889 O O . PRO A 1 244 ? 18.028 -4.591 -50.794 1.00 88.06 244 PRO A O 1
ATOM 1892 N N . VAL A 1 245 ? 17.802 -3.176 -52.527 1.00 84.19 245 VAL A N 1
ATOM 1893 C CA . VAL A 1 245 ? 16.575 -2.504 -52.079 1.00 84.19 245 VAL A CA 1
ATOM 1894 C C . VAL A 1 245 ? 15.589 -2.495 -53.249 1.00 84.19 245 VAL A C 1
ATOM 1896 O O . VAL A 1 245 ? 15.709 -1.712 -54.194 1.00 84.19 245 VAL A O 1
ATOM 1899 N N . GLY A 1 246 ? 14.629 -3.423 -53.229 1.00 85.25 246 GLY A N 1
ATOM 1900 C CA . GLY A 1 246 ? 13.709 -3.638 -54.349 1.00 85.25 246 GLY A CA 1
ATOM 1901 C C . GLY A 1 246 ? 14.451 -4.061 -55.622 1.00 85.25 246 GLY A C 1
ATOM 1902 O O . GLY A 1 246 ? 15.083 -5.113 -55.650 1.00 85.25 246 GLY A O 1
ATOM 1903 N N . ARG A 1 247 ? 14.370 -3.243 -56.682 1.00 89.69 247 ARG A N 1
ATOM 1904 C CA . ARG A 1 247 ? 15.076 -3.465 -57.963 1.00 89.69 247 ARG A CA 1
ATOM 1905 C C . ARG A 1 247 ? 16.448 -2.785 -58.041 1.00 89.69 247 ARG A C 1
ATOM 1907 O O . ARG A 1 247 ? 17.142 -2.946 -59.041 1.00 89.69 247 ARG A O 1
ATOM 1914 N N . PHE A 1 248 ? 16.835 -2.026 -57.018 1.00 86.12 248 PHE A N 1
ATOM 1915 C CA . PHE A 1 248 ? 18.071 -1.247 -57.000 1.00 86.12 248 PHE A CA 1
ATOM 1916 C C . PHE A 1 248 ? 19.115 -1.874 -56.071 1.00 86.12 248 PHE A C 1
ATOM 1918 O O . PHE A 1 248 ? 18.781 -2.591 -55.128 1.00 86.12 248 PHE A O 1
ATOM 1925 N N . ILE A 1 249 ? 20.393 -1.583 -56.323 1.00 89.19 249 ILE A N 1
ATOM 1926 C CA . ILE A 1 249 ? 21.495 -1.911 -55.412 1.00 89.19 249 ILE A CA 1
ATOM 1927 C C . ILE A 1 249 ? 22.003 -0.603 -54.813 1.00 89.19 249 ILE A C 1
ATOM 1929 O O . ILE A 1 249 ? 22.652 0.189 -55.495 1.00 89.19 249 ILE A O 1
ATOM 1933 N N . LEU A 1 250 ? 21.728 -0.393 -53.528 1.00 87.75 250 LEU A N 1
ATOM 1934 C CA . LEU A 1 250 ? 22.228 0.745 -52.773 1.00 87.75 250 LEU A CA 1
ATOM 1935 C C . LEU A 1 250 ? 23.715 0.528 -52.470 1.00 87.75 250 LEU A C 1
ATOM 1937 O O . LEU A 1 250 ? 24.097 -0.450 -51.817 1.00 87.75 250 LEU A O 1
ATOM 1941 N N . LYS A 1 251 ? 24.566 1.434 -52.953 1.00 91.81 251 LYS A N 1
ATOM 1942 C CA . LYS A 1 251 ? 25.996 1.451 -52.632 1.00 91.81 251 LYS A CA 1
ATOM 1943 C C . LYS A 1 251 ? 26.210 2.324 -51.397 1.00 91.81 251 LYS A C 1
ATOM 1945 O O . LYS A 1 251 ? 26.189 3.544 -51.477 1.00 91.81 251 LYS A O 1
ATOM 1950 N N . LEU A 1 252 ? 26.452 1.682 -50.264 1.00 91.81 252 LEU A N 1
ATOM 1951 C CA . LEU A 1 252 ? 26.714 2.332 -48.990 1.00 91.81 252 LEU A CA 1
ATOM 1952 C C . LEU A 1 252 ? 28.210 2.587 -48.826 1.00 91.81 252 LEU A C 1
ATOM 1954 O O . LEU A 1 252 ? 28.998 1.659 -48.615 1.00 91.81 252 LEU A O 1
ATOM 1958 N N . GLU A 1 253 ? 28.605 3.852 -48.924 1.00 94.06 253 GLU A N 1
ATOM 1959 C CA . GLU A 1 253 ? 29.988 4.254 -48.693 1.00 94.06 253 GLU A CA 1
ATOM 1960 C C . GLU A 1 253 ? 30.277 4.403 -47.192 1.00 94.06 253 GLU A C 1
ATOM 1962 O O . GLU A 1 253 ? 29.482 5.013 -46.471 1.00 94.06 253 GLU A O 1
ATOM 1967 N N . PRO A 1 254 ? 31.421 3.891 -46.691 1.00 94.56 254 PRO A N 1
ATOM 1968 C CA . PRO A 1 254 ? 31.774 3.989 -45.277 1.00 94.56 254 PRO A CA 1
ATOM 1969 C C . PRO A 1 254 ? 31.732 5.412 -44.719 1.00 94.56 254 PRO A C 1
ATOM 1971 O O . PRO A 1 254 ? 31.300 5.596 -43.586 1.00 94.56 254 PRO A O 1
ATOM 1974 N N . ALA A 1 255 ? 32.168 6.410 -45.493 1.00 93.75 255 ALA A N 1
ATOM 1975 C CA . ALA A 1 255 ? 32.175 7.804 -45.056 1.00 93.75 255 ALA A CA 1
ATOM 1976 C C . ALA A 1 255 ? 30.753 8.316 -44.777 1.00 93.75 255 ALA A C 1
ATOM 1978 O O . ALA A 1 255 ? 30.495 8.830 -43.691 1.00 93.75 255 ALA A O 1
ATOM 1979 N N . VAL A 1 256 ? 29.828 8.084 -45.714 1.00 91.44 256 VAL A N 1
ATOM 1980 C CA . VAL A 1 256 ? 28.425 8.511 -45.615 1.00 91.44 256 VAL A CA 1
ATOM 1981 C C . VAL A 1 256 ? 27.728 7.805 -44.455 1.00 91.44 256 VAL A C 1
ATOM 1983 O O . VAL A 1 256 ? 27.201 8.457 -43.558 1.00 91.44 256 VAL A O 1
ATOM 1986 N N . VAL A 1 257 ? 27.803 6.470 -44.399 1.00 92.69 257 VAL A N 1
ATOM 1987 C CA . VAL A 1 257 ? 27.125 5.694 -43.348 1.00 92.69 257 VAL A CA 1
ATOM 1988 C C . VAL A 1 257 ? 27.649 6.040 -41.961 1.00 92.69 257 VAL A C 1
ATOM 1990 O O . VAL A 1 257 ? 26.867 6.220 -41.029 1.00 92.69 257 VAL A O 1
ATOM 1993 N N . ASN A 1 258 ? 28.970 6.134 -41.794 1.00 93.44 258 ASN A N 1
ATOM 1994 C CA . ASN A 1 258 ? 29.534 6.443 -40.485 1.00 93.44 258 ASN A CA 1
ATOM 1995 C C . ASN A 1 258 ? 29.220 7.885 -40.057 1.00 93.44 258 ASN A C 1
ATOM 1997 O O . ASN A 1 258 ? 29.008 8.096 -38.866 1.00 93.44 258 ASN A O 1
ATOM 2001 N N . HIS A 1 259 ? 29.133 8.837 -40.995 1.00 92.56 259 HIS A N 1
ATOM 2002 C CA . HIS A 1 259 ? 28.700 10.203 -40.703 1.00 92.56 259 HIS A CA 1
ATOM 2003 C C . HIS A 1 259 ? 27.250 10.240 -40.205 1.00 92.56 259 HIS A C 1
ATOM 2005 O O . HIS A 1 259 ? 27.006 10.746 -39.114 1.00 92.56 259 HIS A O 1
ATOM 2011 N N . VAL A 1 260 ? 26.316 9.615 -40.929 1.00 92.31 260 VAL A N 1
ATOM 2012 C CA . VAL A 1 260 ? 24.897 9.530 -40.530 1.00 92.31 260 VAL A CA 1
ATOM 2013 C C . VAL A 1 260 ? 24.747 8.878 -39.150 1.00 92.31 260 VAL A C 1
ATOM 2015 O O . VAL A 1 260 ? 24.045 9.389 -38.277 1.00 92.31 260 VAL A O 1
ATOM 2018 N N . VAL A 1 261 ? 25.470 7.782 -38.894 1.00 91.81 261 VAL A N 1
ATOM 2019 C CA . VAL A 1 261 ? 25.457 7.109 -37.583 1.00 91.81 261 VAL A CA 1
ATOM 2020 C C . VAL A 1 261 ? 26.025 7.997 -36.471 1.00 91.81 261 VAL A C 1
ATOM 2022 O O . VAL A 1 261 ? 25.498 7.980 -35.356 1.00 91.81 261 VAL A O 1
ATOM 2025 N N . ASP A 1 262 ? 27.096 8.751 -36.725 1.00 91.69 262 ASP A N 1
ATOM 2026 C CA . ASP A 1 262 ? 27.681 9.663 -35.736 1.00 91.69 262 ASP A CA 1
ATOM 2027 C C . ASP A 1 262 ? 26.757 10.858 -35.448 1.00 91.69 262 ASP A C 1
ATOM 2029 O O . ASP A 1 262 ? 26.580 11.211 -34.280 1.00 91.69 262 ASP A O 1
ATOM 2033 N N . THR A 1 263 ? 26.080 11.400 -36.462 1.00 91.38 263 THR A N 1
ATOM 2034 C CA . THR A 1 263 ? 25.044 12.431 -36.295 1.00 91.38 263 THR A CA 1
ATOM 2035 C C . THR A 1 263 ? 23.886 11.904 -35.446 1.00 91.38 263 THR A C 1
ATOM 2037 O O . THR A 1 263 ? 23.555 12.487 -34.411 1.00 91.38 263 THR A O 1
ATOM 2040 N N . ALA A 1 264 ? 23.344 10.728 -35.777 1.00 91.56 264 ALA A N 1
ATOM 2041 C CA . ALA A 1 264 ? 22.250 10.111 -35.026 1.00 91.56 264 ALA A CA 1
ATOM 2042 C C . ALA A 1 264 ? 22.625 9.756 -33.574 1.00 91.56 264 ALA A C 1
ATOM 2044 O O . ALA A 1 264 ? 21.764 9.691 -32.695 1.00 91.56 264 ALA A O 1
ATOM 2045 N N . ARG A 1 265 ? 23.913 9.534 -33.274 1.00 87.81 265 ARG A N 1
ATOM 2046 C CA . ARG A 1 265 ? 24.390 9.325 -31.894 1.00 87.81 265 ARG A CA 1
ATOM 2047 C C . ARG A 1 265 ? 24.257 10.571 -31.024 1.00 87.81 265 ARG A C 1
ATOM 2049 O O . ARG A 1 265 ? 24.046 10.400 -29.821 1.00 87.81 265 ARG A O 1
ATOM 2056 N N . GLY A 1 266 ? 24.394 11.762 -31.607 1.00 88.19 266 GLY A N 1
ATOM 2057 C CA . GLY A 1 266 ? 24.252 13.043 -30.911 1.00 88.19 266 GLY A CA 1
ATOM 2058 C C . GLY A 1 266 ? 22.803 13.408 -30.589 1.00 88.19 266 GLY A C 1
ATOM 2059 O O . GLY A 1 266 ? 22.568 14.192 -29.677 1.00 88.19 266 GLY A O 1
ATOM 2060 N N . LEU A 1 267 ? 21.839 12.802 -31.286 1.00 90.62 267 LEU A N 1
ATOM 2061 C CA . LEU A 1 267 ? 20.414 13.038 -31.066 1.00 90.62 267 LEU A CA 1
ATOM 2062 C C . LEU A 1 267 ? 19.927 12.444 -29.737 1.00 90.62 267 LEU A C 1
ATOM 2064 O O . LEU A 1 267 ? 20.518 11.508 -29.189 1.00 90.62 267 LEU A O 1
ATOM 2068 N N . GLU A 1 268 ? 18.815 12.960 -29.223 1.00 90.31 268 GLU A N 1
ATOM 2069 C CA . GLU A 1 268 ? 18.145 12.409 -28.045 1.00 90.31 268 GLU A CA 1
ATOM 2070 C C . GLU A 1 268 ? 17.374 11.109 -28.362 1.00 90.31 268 GLU A C 1
ATOM 2072 O O . GLU A 1 268 ? 17.332 10.620 -29.491 1.00 90.31 268 GLU A O 1
ATOM 2077 N N . GLY A 1 269 ? 16.814 10.467 -27.335 1.00 89.50 269 GLY A N 1
ATOM 2078 C CA . GLY A 1 269 ? 15.977 9.271 -27.493 1.00 89.50 269 GLY A CA 1
ATOM 2079 C C . GLY A 1 269 ? 16.723 7.933 -27.443 1.00 89.50 269 GLY A C 1
ATOM 2080 O O . GLY A 1 269 ? 17.920 7.853 -27.155 1.00 89.50 269 GLY A O 1
ATOM 2081 N N . THR A 1 270 ? 15.985 6.851 -27.678 1.00 91.94 270 THR A N 1
ATOM 2082 C CA . THR A 1 270 ? 16.451 5.459 -27.572 1.00 91.94 270 THR A CA 1
ATOM 2083 C C . THR A 1 270 ? 17.222 4.994 -28.809 1.00 91.94 270 THR A C 1
ATOM 2085 O O . THR A 1 270 ? 17.125 5.577 -29.888 1.00 91.94 270 THR A O 1
ATOM 2088 N N . HIS A 1 271 ? 17.955 3.879 -28.686 1.00 90.38 271 HIS A N 1
ATOM 2089 C CA . HIS A 1 271 ? 18.669 3.278 -29.820 1.00 90.38 271 HIS A CA 1
ATOM 2090 C C . HIS A 1 271 ? 17.750 2.989 -31.017 1.00 90.38 271 HIS A C 1
ATOM 2092 O O . HIS A 1 271 ? 18.124 3.290 -32.145 1.00 90.38 271 HIS A O 1
ATOM 2098 N N . ASN A 1 272 ? 16.552 2.447 -30.777 1.00 91.88 272 ASN A N 1
ATOM 2099 C CA . ASN A 1 272 ? 15.627 2.069 -31.848 1.00 91.88 272 ASN A CA 1
ATOM 2100 C C . ASN A 1 272 ? 14.972 3.283 -32.519 1.00 91.88 272 ASN A C 1
ATOM 2102 O O . ASN A 1 272 ? 14.725 3.239 -33.718 1.00 91.88 272 ASN A O 1
ATOM 2106 N N . GLN A 1 273 ? 14.725 4.369 -31.779 1.00 92.81 273 GLN A N 1
ATOM 2107 C CA . GLN A 1 273 ? 14.269 5.630 -32.374 1.00 92.81 273 GLN A CA 1
ATOM 2108 C C . GLN A 1 273 ? 15.347 6.209 -33.294 1.00 92.81 273 GLN A C 1
ATOM 2110 O O . GLN A 1 273 ? 15.072 6.495 -34.452 1.00 92.81 273 GLN A O 1
ATOM 2115 N N . ARG A 1 274 ? 16.598 6.275 -32.822 1.00 92.38 274 ARG A N 1
ATOM 2116 C CA . ARG A 1 274 ? 17.735 6.751 -33.630 1.00 92.38 274 ARG A CA 1
ATOM 2117 C C . ARG A 1 274 ? 18.025 5.853 -34.829 1.00 92.38 274 ARG A C 1
ATOM 2119 O O . ARG A 1 274 ? 18.434 6.347 -35.866 1.00 92.38 274 ARG A O 1
ATOM 2126 N N . ARG A 1 275 ? 17.812 4.539 -34.701 1.00 91.38 275 ARG A N 1
ATOM 2127 C CA . ARG A 1 275 ? 17.940 3.595 -35.818 1.00 91.38 275 ARG A CA 1
ATOM 2128 C C . ARG A 1 275 ? 17.012 3.973 -36.975 1.00 91.38 275 ARG A C 1
ATOM 2130 O O . ARG A 1 275 ? 17.469 3.913 -38.104 1.00 91.38 275 ARG A O 1
ATOM 2137 N N . ARG A 1 276 ? 15.763 4.365 -36.697 1.00 90.62 276 ARG A N 1
ATOM 2138 C CA . ARG A 1 276 ? 14.821 4.799 -37.744 1.00 90.62 276 ARG A CA 1
ATOM 2139 C C . ARG A 1 276 ? 15.330 6.040 -38.475 1.00 90.62 276 ARG A C 1
ATOM 2141 O O . ARG A 1 276 ? 15.355 6.033 -39.688 1.00 90.62 276 ARG A O 1
ATOM 2148 N N . ILE A 1 277 ? 15.862 7.016 -37.738 1.00 89.94 277 ILE A N 1
ATOM 2149 C CA . ILE A 1 277 ? 16.471 8.221 -38.328 1.00 89.94 277 ILE A CA 1
ATOM 2150 C C . ILE A 1 277 ? 17.630 7.850 -39.262 1.00 89.94 277 ILE A C 1
ATOM 2152 O O . ILE A 1 277 ? 17.702 8.341 -40.376 1.00 89.94 277 ILE A O 1
ATOM 2156 N N . VAL A 1 278 ? 18.509 6.932 -38.842 1.00 90.06 278 VAL A N 1
ATOM 2157 C CA . VAL A 1 278 ? 19.599 6.439 -39.705 1.00 90.06 278 VAL A CA 1
ATOM 2158 C C . VAL A 1 278 ? 19.062 5.736 -40.955 1.00 90.06 278 VAL A C 1
ATOM 2160 O O . VAL A 1 278 ? 19.666 5.848 -42.013 1.00 90.06 278 VAL A O 1
ATOM 2163 N N . GLU A 1 279 ? 17.978 4.968 -40.838 1.00 88.62 279 GLU A N 1
ATOM 2164 C CA . GLU A 1 279 ? 17.348 4.304 -41.985 1.00 88.62 279 GLU A CA 1
ATOM 2165 C C . GLU A 1 279 ? 16.756 5.329 -42.961 1.00 88.62 279 GLU A C 1
ATOM 2167 O O . GLU A 1 279 ? 16.997 5.209 -44.160 1.00 88.62 279 GLU A O 1
ATOM 2172 N N . ASP A 1 280 ? 16.071 6.353 -42.452 1.00 87.31 280 ASP A N 1
ATOM 2173 C CA . ASP A 1 280 ? 15.479 7.424 -43.255 1.00 87.31 280 ASP A CA 1
ATOM 2174 C C . ASP A 1 280 ? 16.568 8.257 -43.962 1.00 87.31 280 ASP A C 1
ATOM 2176 O O . ASP A 1 280 ? 16.518 8.425 -45.178 1.00 87.31 280 ASP A O 1
ATOM 2180 N N . ASP A 1 281 ? 17.614 8.678 -43.241 1.00 86.56 281 ASP A N 1
ATOM 2181 C CA . ASP A 1 281 ? 18.730 9.481 -43.774 1.00 86.56 281 ASP A CA 1
ATOM 2182 C C . ASP A 1 281 ? 19.583 8.735 -44.818 1.00 86.56 281 ASP A C 1
ATOM 2184 O O . ASP A 1 281 ? 20.272 9.360 -45.620 1.00 86.56 281 ASP A O 1
ATOM 2188 N N . LEU A 1 282 ? 19.600 7.397 -44.792 1.00 83.75 282 LEU A N 1
ATOM 2189 C CA . LEU A 1 282 ? 20.337 6.586 -45.772 1.00 83.75 282 LEU A CA 1
ATOM 2190 C C . LEU A 1 282 ? 19.531 6.277 -47.040 1.00 83.75 282 LEU A C 1
ATOM 2192 O O . LEU A 1 282 ? 20.114 5.785 -48.010 1.00 83.75 282 LEU A O 1
ATOM 2196 N N . VAL A 1 283 ? 18.214 6.488 -47.010 1.00 76.12 283 VAL A N 1
ATOM 2197 C CA . VAL A 1 283 ? 17.287 6.197 -48.117 1.00 76.12 283 VAL A CA 1
ATOM 2198 C C . VAL A 1 283 ? 16.774 7.480 -48.789 1.00 76.12 283 VAL A C 1
ATOM 2200 O O . VAL A 1 283 ? 16.349 7.403 -49.943 1.00 76.12 283 VAL A O 1
ATOM 2203 N N . ALA A 1 284 ? 16.828 8.623 -48.095 1.00 61.19 284 ALA A N 1
ATOM 2204 C CA . ALA A 1 284 ? 16.560 9.961 -48.632 1.00 61.19 284 ALA A CA 1
ATOM 2205 C C . ALA A 1 284 ? 17.595 10.397 -49.684 1.00 61.19 284 ALA A C 1
ATOM 2207 O O . ALA A 1 284 ? 17.165 11.030 -50.676 1.00 61.19 284 ALA A O 1
#

=== Feature glossary ===
Key to the feature types in this record:

pLDDT. pLDDT is the predicted lDDT-Cα score: AlphaFold's confidence that the local environment of each residue (all inter-atomic distances within 15 Å) is correctly placed. It is a per-residue number between 0 and 100, with higher meaning more reliable.

Radius of gyration, Cα contacts, bounding box. The geometric summary reports three shape descriptors. Rg (radius of gyration) measures how spread out the Cα atoms are about their centre of mass; compact globular proteins have small Rg, elongated or unfolded ones large. Cα contacts (<8 Å, |i−j|>4) count long-range residue pairs in spatial proximity — high for tightly packed folds, near zero for rods or random coil. The bounding-box extents give the protein's footprint along x, y, z in Å.

Backbone torsions (φ/ψ). Backbone dihedral angles. Every residue except chain termini has a φ (preceding-C → N → Cα → C) and a ψ (N → Cα → C → next-N). They are reported in degrees following the IUPAC sign convention. Secondary structure is essentially a statement about which (φ, ψ) basin each residue occupies.

Contact-map, Ramachandran, and PAE plots. Plot images: a contact map (which residues are close in 3D, as an N×N binary image), a Ramachandran scatter (backbone torsion angles, revealing secondary-structure composition at a glance), and — for AlphaFold structures — a PAE heatmap (pairwise prediction confidence).

Predicted aligned error. Predicted Aligned Error (PAE) is an AlphaFold confidence matrix: entry (i, j) is the expected error in the position of residue j, in å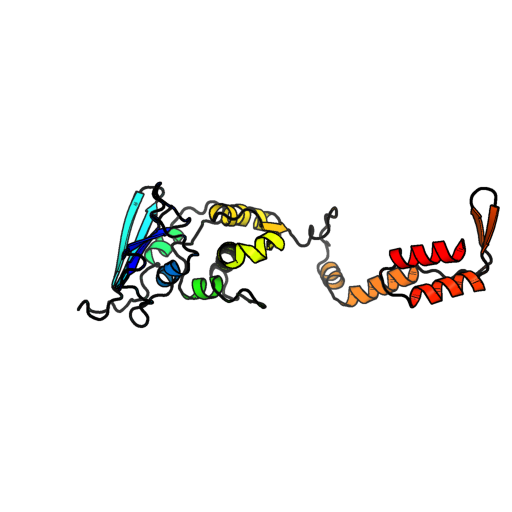ngströms, when the prediction is superimposed on the true structure at residue i. Low PAE within a block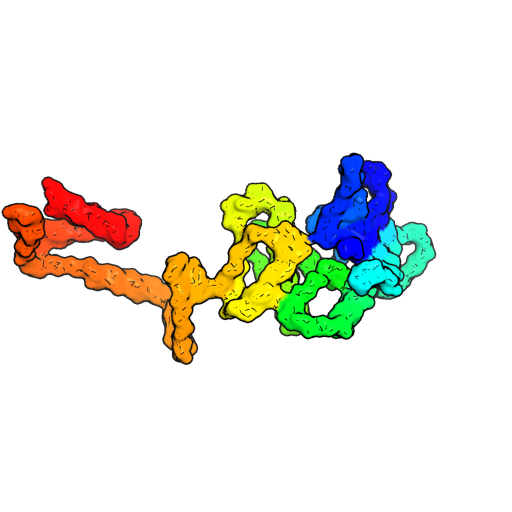 of residues means that block is internally rigid and well-predicted; high PAE between two blocks means their relative placement is uncertain even if each block individually is confident.

Secondary structure (3-state, P-SEA). Three-state secondary structure (P-SEA) collapses the eight DSSP classes into helix (a), strand (b), and coil (c). P-SEA assigns these from Cα geometry alone — distances and angles — without requiring backbone oxygens, so it works on any Cα trace.

Solvent-accessible surface area. Solvent-accessible surface area (SASA) is the area in Å² traced out by the centre of a 1.4 Å probe sphere (a water molecule) rolled over the protein's van der Waals surface (Shrake–Rupley / Lee–Richards construction). Buried residues have near-zero SASA; fully exposed residues can exceed 200 Å². The total SASA scales roughly with the number of surface residues.

Foldseek 3Di. The Foldseek 3Di string encodes local tertiary geometry as a 20-letter alphabet — one character per residue — derived from the relative positions of nearby Cα atoms. Unlike the amino-acid sequence, 3Di is a direct function of the 3D structure, so two proteins with the same fold have similar 3Di strings even at low sequence identity.

B-factor. For experimental (PDB) structures, the B-factor (temperature factor) quantifies the positional spread of each atom in the crystal — a combination of thermal vibration and static disorder — in units of Å². High B-factors mark flexible loops or poorly resolved regions; low B-factors mark the rigid, well-ordered core.

mmCIF coordinates. The mmCIF block holds the 3D Cartesian coordinates of each backbone atom (N, Cα, C, O) in ångströms. mmCIF is the PDB's canonical archive format — a tagged-loop text representation of the atomic model.

InterPro / GO / CATH / organism. Functional annotations link the protein to curated databases. InterPro entries identify conserved domains and families by matching the sequence against member-database signatures (Pfam, PROSITE, CDD, …). Gene Ontology (GO) terms describe molecular function, biological process, and cellular component in a controlled vocabulary. CATH places the structure in a hierarchical fold classification (Class/Architecture/Topology/Homologous-superfamily). The organism is the source species.

Rendered structure images. Structure images are PyMOL renders from six orthogonal camera directions. Cartoon representation draws helices as coils and strands as arrows; sticks shows the backbone as bonds; surface shows the solvent-excluded envelope. Rainbow coloring maps sequence position to hue (blue→red, N→C); chain coloring assigns a distinct color per polypeptide.

Sequence. This is the polypeptide sequence — one letter per residue, N-terminus first. Length ranges from a few dozen residues for small domains to over a thousand for large multi-domain proteins.

Secondary structure (8-state, DSSP). The SS8 string is DSSP's per-residue secondary-structure call. α-helix (H) means an i→i+4 H-bond ladder; β-strand (E) means the residue participates in a β-sheet; 3₁₀ (G) and π (I) are tighter and wider helices; T/S are turns/bends; '-' is loop.

Nearest PDB structures. Structural nearest neighbors (via Foldseek easy-search vs the PDB). Reported per hit: target PDB id, E-value, and alignment TM-score. A TM-score above ~0.5 is the conventional threshold for 'same fold'.